Protein AF-A0A956AVX9-F1 (afdb_monomer)

N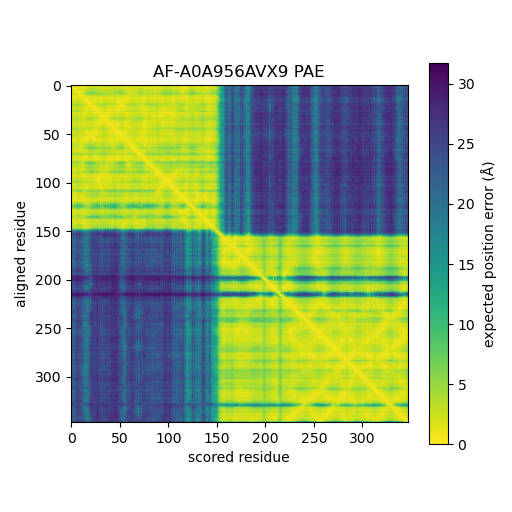earest PDB structures (foldseek):
  4z2a-assembly1_A  TM=8.099E-01  e=3.154E-05  Homo sapiens
  1p8j-assembly1_A  TM=7.774E-01  e=4.435E-05  Mus musculus
  1ot5-assembly2_B  TM=7.287E-01  e=4.435E-05  Saccharomyces cerevisiae
  6eqv-assembly1_A  TM=7.494E-01  e=1.462E-04  Homo sapiens
  8jmr-assembly1_A  TM=3.849E-01  e=1.729E-02  Asparagus officinalis

Structure (mmCIF, N/CA/C/O backbone):
data_AF-A0A956AVX9-F1
#
_entry.id   AF-A0A956AVX9-F1
#
loop_
_atom_site.group_PDB
_atom_site.id
_atom_site.type_symbol
_atom_site.label_atom_id
_atom_site.label_alt_id
_atom_site.label_comp_id
_atom_site.label_asym_id
_atom_site.label_entity_id
_atom_site.label_seq_id
_atom_site.pdbx_PDB_ins_code
_atom_site.Cartn_x
_atom_site.Cartn_y
_atom_site.Cartn_z
_atom_site.occupancy
_at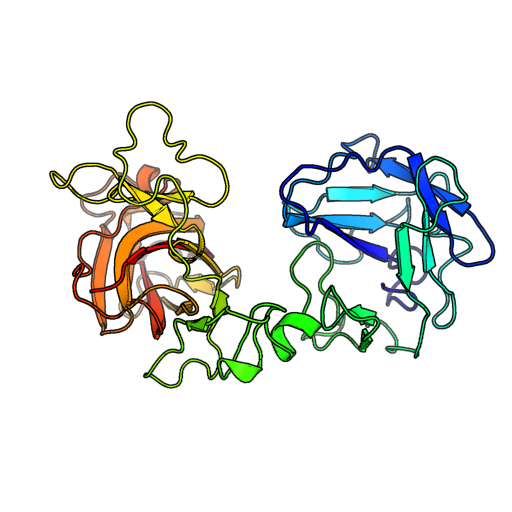om_site.B_iso_or_equiv
_atom_site.auth_seq_id
_atom_site.auth_comp_id
_atom_site.auth_asym_id
_atom_site.auth_atom_id
_atom_site.pdbx_PDB_model_num
ATOM 1 N N . VAL A 1 1 ? 1.888 -18.085 -9.077 1.00 96.50 1 VAL A N 1
ATOM 2 C CA . VAL A 1 1 ? 1.233 -19.177 -9.840 1.00 96.50 1 VAL A CA 1
ATOM 3 C C . VAL A 1 1 ? 0.807 -20.271 -8.878 1.00 96.50 1 VAL A C 1
ATOM 5 O O . VAL A 1 1 ? 1.618 -20.668 -8.049 1.00 96.50 1 VAL A O 1
ATOM 8 N N . MET A 1 2 ? -0.436 -20.736 -8.966 1.00 96.81 2 MET A N 1
ATOM 9 C CA . MET A 1 2 ? -0.968 -21.884 -8.227 1.00 96.81 2 MET A CA 1
ATOM 10 C C . MET A 1 2 ? -1.366 -22.972 -9.224 1.00 96.81 2 MET A C 1
ATOM 12 O O . MET A 1 2 ? -2.325 -22.781 -9.961 1.00 96.81 2 MET A O 1
ATOM 16 N N . ALA A 1 3 ? -0.625 -24.081 -9.223 1.00 95.88 3 ALA A N 1
ATOM 17 C CA . ALA A 1 3 ? -0.794 -25.222 -10.138 1.00 95.88 3 ALA A CA 1
ATOM 18 C C . ALA A 1 3 ? -1.050 -26.553 -9.395 1.00 95.88 3 ALA A C 1
ATOM 20 O O . ALA A 1 3 ? -0.866 -27.636 -9.933 1.00 95.88 3 ALA A O 1
ATOM 21 N N . ASN A 1 4 ? -1.326 -26.478 -8.089 1.00 94.88 4 ASN A N 1
ATOM 22 C CA . ASN A 1 4 ? -1.662 -27.625 -7.237 1.00 94.88 4 ASN A CA 1
ATOM 23 C C . ASN A 1 4 ? -2.551 -27.143 -6.077 1.00 94.88 4 ASN A C 1
ATOM 25 O O . ASN A 1 4 ? -2.109 -27.118 -4.922 1.00 94.88 4 ASN A O 1
ATOM 29 N N . PRO A 1 5 ? -3.738 -26.581 -6.366 1.00 94.06 5 PRO A N 1
ATOM 30 C CA . PRO A 1 5 ? -4.623 -26.040 -5.343 1.00 94.06 5 PRO A CA 1
ATOM 31 C C . PRO A 1 5 ? -5.352 -27.128 -4.543 1.00 94.06 5 PRO A C 1
ATOM 33 O O . PRO A 1 5 ? -5.499 -28.271 -4.955 1.00 94.06 5 PRO A O 1
ATOM 36 N N . LEU A 1 6 ? -5.937 -26.730 -3.408 1.00 91.88 6 LEU A N 1
ATOM 37 C CA . LEU A 1 6 ? -6.763 -27.631 -2.590 1.00 91.88 6 LEU A CA 1
ATOM 38 C C . LEU A 1 6 ? -8.054 -28.097 -3.305 1.00 91.88 6 LEU A C 1
ATOM 40 O O . LEU A 1 6 ? -8.546 -29.189 -3.015 1.00 91.88 6 LEU A O 1
ATOM 44 N N . ASP A 1 7 ? -8.609 -27.275 -4.208 1.00 90.75 7 ASP A N 1
ATOM 45 C CA . ASP A 1 7 ? -9.686 -27.638 -5.149 1.00 90.75 7 ASP A CA 1
ATOM 46 C C . ASP A 1 7 ? -9.134 -27.550 -6.581 1.00 90.75 7 ASP A C 1
ATOM 48 O O . ASP A 1 7 ? -9.177 -26.495 -7.207 1.00 90.75 7 ASP A O 1
ATOM 52 N N . GLU A 1 8 ? -8.630 -28.676 -7.088 1.00 87.62 8 GLU A N 1
ATOM 53 C CA . GLU A 1 8 ? -8.025 -28.864 -8.425 1.00 87.62 8 GLU A CA 1
ATOM 54 C C . GLU A 1 8 ? -8.927 -28.478 -9.603 1.00 87.62 8 GLU A C 1
ATOM 56 O O . GLU A 1 8 ? -8.491 -28.472 -10.745 1.00 87.62 8 GLU A O 1
ATOM 61 N N . ARG A 1 9 ? -10.218 -28.226 -9.368 1.00 86.06 9 ARG A N 1
ATOM 62 C CA . ARG A 1 9 ? -11.140 -27.846 -10.443 1.00 86.06 9 ARG A CA 1
ATOM 63 C C . ARG A 1 9 ? -11.234 -26.337 -10.642 1.00 86.06 9 ARG A C 1
ATOM 65 O O . ARG A 1 9 ? -11.716 -25.923 -11.680 1.00 86.06 9 ARG A O 1
ATOM 72 N N . ARG A 1 10 ? -10.948 -25.561 -9.594 1.00 90.06 10 ARG A N 1
ATOM 73 C CA . ARG A 1 10 ? -11.362 -24.148 -9.471 1.00 90.06 10 ARG A CA 1
ATOM 74 C C . ARG A 1 10 ? -10.333 -23.260 -8.789 1.00 90.06 10 ARG A C 1
ATOM 76 O O . ARG A 1 10 ? -10.610 -22.094 -8.499 1.00 90.06 10 ARG A O 1
ATOM 83 N N . GLY A 1 11 ? -9.242 -23.866 -8.345 1.00 93.00 11 GLY A N 1
ATOM 84 C CA . GLY A 1 11 ? -8.290 -23.257 -7.441 1.00 93.00 11 GLY A CA 1
ATOM 85 C C . GLY A 1 11 ? -7.020 -22.787 -8.138 1.00 93.00 11 GLY A C 1
ATOM 86 O O . GLY A 1 11 ? -6.150 -22.228 -7.468 1.00 93.00 11 GLY A O 1
ATOM 87 N N . GLU A 1 12 ? -6.885 -23.024 -9.439 1.00 96.19 12 GLU A N 1
ATOM 88 C CA . GLU A 1 12 ? -5.703 -22.615 -10.177 1.00 96.19 12 GLU A CA 1
ATOM 89 C C . GLU A 1 12 ? -5.747 -21.108 -10.402 1.00 96.19 12 GLU A C 1
ATOM 91 O O . GLU A 1 12 ? -6.813 -20.496 -10.531 1.00 96.19 12 GLU A O 1
ATOM 96 N N . PHE A 1 13 ? -4.572 -20.485 -10.383 1.00 97.56 13 PHE A N 1
ATOM 97 C CA . PHE A 1 13 ? -4.462 -19.088 -10.771 1.00 97.56 13 PHE A CA 1
ATOM 98 C C . PHE A 1 13 ? -3.066 -18.702 -11.227 1.00 97.56 13 PHE A C 1
ATOM 100 O O . PHE A 1 13 ? -2.037 -19.211 -10.759 1.00 97.56 13 PHE A O 1
ATOM 107 N N . VAL A 1 14 ? -3.045 -17.673 -12.063 1.00 97.88 14 VAL A N 1
ATOM 108 C CA . VAL A 1 14 ? -1.851 -16.895 -12.380 1.00 97.88 14 VAL A CA 1
ATOM 109 C C . VAL A 1 14 ? -2.093 -15.465 -11.926 1.00 97.88 14 VAL A C 1
ATOM 111 O O . VAL A 1 14 ? -3.092 -14.847 -12.280 1.00 97.88 14 VAL A O 1
ATOM 114 N N . GLU A 1 15 ? -1.184 -14.939 -11.114 1.00 96.94 15 GLU A N 1
ATOM 115 C CA . GLU A 1 15 ? -1.213 -13.542 -10.696 1.00 96.94 15 GLU A CA 1
ATOM 116 C C . GLU A 1 15 ? -0.273 -12.722 -11.574 1.00 96.94 15 GLU A C 1
ATOM 118 O O . GLU A 1 15 ? 0.841 -13.155 -11.877 1.00 96.94 15 GLU A O 1
ATOM 123 N N . LEU A 1 16 ? -0.733 -11.532 -11.949 1.00 96.75 16 LEU A N 1
ATOM 124 C CA . LEU A 1 16 ? 0.011 -10.533 -12.696 1.00 96.75 16 LEU A CA 1
ATOM 125 C C . LEU A 1 16 ? 0.137 -9.267 -11.851 1.00 96.75 16 LEU A C 1
ATOM 127 O O . LEU A 1 16 ? -0.836 -8.815 -11.246 1.00 96.75 16 LEU A O 1
ATOM 131 N N . TRP A 1 17 ? 1.315 -8.651 -11.878 1.00 94.25 17 TRP A N 1
ATOM 132 C CA . TRP A 1 17 ? 1.568 -7.364 -11.240 1.00 94.25 17 TRP A CA 1
ATOM 133 C C . TRP A 1 17 ? 2.042 -6.347 -12.277 1.00 94.25 17 TRP A C 1
ATOM 135 O O . TRP A 1 17 ? 2.972 -6.608 -13.042 1.00 94.25 17 TRP A O 1
ATOM 145 N N . ASN A 1 18 ? 1.403 -5.178 -12.308 1.00 93.88 18 ASN A N 1
ATOM 146 C CA . ASN A 1 18 ? 1.841 -4.072 -13.147 1.00 93.88 18 ASN A CA 1
ATOM 147 C C . ASN A 1 18 ? 2.882 -3.220 -12.415 1.00 93.88 18 ASN A C 1
ATOM 149 O O . ASN A 1 18 ? 2.539 -2.345 -11.627 1.00 93.88 18 ASN A O 1
ATOM 153 N N . LEU A 1 19 ? 4.154 -3.442 -12.737 1.00 87.06 19 LEU A N 1
ATOM 154 C CA . LEU A 1 19 ? 5.292 -2.662 -12.232 1.00 87.06 19 LEU A CA 1
ATOM 155 C C . LEU A 1 19 ? 5.381 -1.236 -12.800 1.00 87.06 19 LEU A C 1
ATOM 157 O O . LEU A 1 19 ? 6.224 -0.455 -12.367 1.00 87.06 19 LEU A O 1
ATOM 161 N N . GLY A 1 20 ? 4.586 -0.915 -13.821 1.00 78.56 20 GLY A N 1
ATOM 162 C CA . GLY A 1 20 ? 4.632 0.370 -14.505 1.00 78.56 20 GLY A CA 1
ATOM 163 C C . GLY A 1 20 ? 3.792 1.454 -13.831 1.00 78.56 20 GLY A C 1
ATOM 164 O O . GLY A 1 20 ? 2.898 1.190 -13.031 1.00 78.56 20 GLY A O 1
ATOM 165 N N . GLU A 1 21 ? 4.042 2.695 -14.243 1.00 85.69 21 GLU A N 1
ATOM 166 C CA . GLU A 1 21 ? 3.351 3.903 -13.761 1.00 85.69 21 GLU A CA 1
ATOM 167 C C . GLU A 1 21 ? 2.045 4.205 -14.519 1.00 85.69 21 GLU A C 1
ATOM 169 O O . GLU A 1 21 ? 1.322 5.143 -14.192 1.00 85.69 21 GLU A O 1
ATOM 174 N N . ALA A 1 22 ? 1.716 3.406 -15.537 1.00 87.06 22 ALA A N 1
ATOM 175 C CA . ALA A 1 22 ? 0.521 3.570 -16.355 1.00 87.06 22 ALA A CA 1
ATOM 176 C C . ALA A 1 22 ? -0.353 2.308 -16.320 1.00 87.06 22 ALA A C 1
ATOM 178 O O . ALA A 1 22 ? 0.175 1.198 -16.209 1.00 87.06 22 ALA A O 1
ATOM 179 N N . PRO A 1 23 ? -1.685 2.449 -16.443 1.00 89.31 23 PRO A N 1
ATOM 180 C CA . PRO A 1 23 ? -2.562 1.296 -16.557 1.00 89.31 23 PRO A CA 1
ATOM 181 C C . PRO A 1 23 ? -2.294 0.518 -17.853 1.00 89.31 23 PRO A C 1
ATOM 183 O O . PRO A 1 23 ? -2.057 1.114 -18.907 1.00 89.31 23 PRO A O 1
ATOM 186 N N . VAL A 1 24 ? -2.385 -0.810 -17.781 1.00 96.81 24 VAL A N 1
ATOM 187 C CA . VAL A 1 24 ? -2.235 -1.725 -18.921 1.00 96.81 24 VAL A CA 1
ATOM 188 C C . VAL A 1 24 ? -3.571 -2.402 -19.197 1.00 96.81 24 VAL A C 1
ATOM 190 O O . VAL A 1 24 ? -4.168 -2.997 -18.304 1.00 96.81 24 VAL A O 1
ATOM 193 N N . ASP A 1 25 ? -4.055 -2.313 -20.434 1.00 97.94 25 ASP A N 1
ATOM 194 C CA . ASP A 1 25 ? -5.212 -3.093 -20.872 1.00 97.94 25 ASP A CA 1
ATOM 195 C C . ASP A 1 25 ? -4.752 -4.492 -21.292 1.00 97.94 25 ASP A C 1
ATOM 197 O O . ASP A 1 25 ? -4.027 -4.644 -22.276 1.00 97.94 25 ASP A O 1
ATOM 201 N N . LEU A 1 26 ? -5.159 -5.499 -20.521 1.00 98.06 26 LEU A N 1
ATOM 202 C CA . LEU A 1 26 ? -4.792 -6.900 -20.729 1.00 98.06 26 LEU A CA 1
ATOM 203 C C . LEU A 1 26 ? -5.731 -7.624 -21.706 1.00 98.06 26 LEU A C 1
ATOM 205 O O . LEU A 1 26 ? -5.584 -8.827 -21.914 1.00 98.06 26 LEU A O 1
ATOM 209 N N . ALA A 1 27 ? -6.696 -6.923 -22.314 1.00 96.50 27 ALA A N 1
ATOM 210 C CA . ALA A 1 27 ? -7.615 -7.521 -23.275 1.00 96.50 27 ALA A CA 1
ATOM 211 C C . ALA A 1 27 ? -6.862 -8.206 -24.424 1.00 96.50 27 ALA A C 1
ATOM 213 O O . ALA A 1 27 ? -6.114 -7.573 -25.175 1.00 96.50 27 ALA A O 1
ATOM 214 N N . GLY A 1 28 ? -7.102 -9.509 -24.586 1.00 92.69 28 GLY A N 1
ATOM 215 C CA . GLY A 1 28 ? -6.528 -10.296 -25.672 1.00 92.69 28 GLY A CA 1
ATOM 216 C C . GLY A 1 28 ? -5.047 -10.634 -25.515 1.00 92.69 28 GLY A C 1
ATOM 217 O O . GLY A 1 28 ? -4.495 -11.232 -26.433 1.00 92.69 28 GLY A O 1
ATOM 218 N N . PHE A 1 29 ? -4.407 -10.299 -24.387 1.00 98.50 29 PHE A N 1
ATOM 219 C CA . PHE A 1 29 ? -3.158 -10.964 -23.991 1.00 98.50 29 PHE A CA 1
ATOM 220 C C . PHE A 1 29 ? -3.425 -12.466 -23.881 1.00 98.50 29 PHE A C 1
ATOM 222 O O . PHE A 1 29 ? -4.571 -12.867 -23.698 1.00 98.50 29 PHE A O 1
ATOM 229 N N . VAL A 1 30 ? -2.399 -13.300 -24.011 1.00 98.31 30 VAL A N 1
ATOM 230 C CA . VAL A 1 30 ? -2.583 -14.757 -24.051 1.00 98.31 30 VAL A CA 1
ATOM 231 C C . VAL A 1 30 ? -1.789 -15.408 -22.932 1.00 98.31 30 VAL A C 1
ATOM 233 O O . VAL A 1 30 ? -0.604 -15.123 -22.778 1.00 98.31 30 VAL A O 1
ATOM 236 N N . LEU A 1 31 ? -2.435 -16.277 -22.164 1.00 97.94 31 LEU A N 1
ATOM 237 C CA . LEU A 1 31 ? -1.766 -17.191 -21.250 1.00 97.94 31 LEU A CA 1
ATOM 238 C C . LEU A 1 31 ? -1.445 -18.483 -22.007 1.00 97.94 31 LEU A C 1
ATOM 240 O O . LEU A 1 31 ? -2.299 -19.002 -22.714 1.00 97.94 31 LEU A O 1
ATOM 244 N N . TYR A 1 32 ? -0.220 -18.986 -21.902 1.00 97.06 32 TYR A N 1
ATOM 245 C CA . TYR A 1 32 ? 0.196 -20.225 -22.558 1.00 97.06 32 TYR A CA 1
ATOM 246 C C . TYR A 1 32 ? 0.941 -21.114 -21.565 1.00 97.06 32 TYR A C 1
ATOM 248 O O . TYR A 1 32 ? 1.932 -20.676 -20.992 1.00 97.06 32 TYR A O 1
ATOM 256 N N . ASP A 1 33 ? 0.485 -22.347 -21.354 1.00 94.94 33 ASP A N 1
ATOM 257 C CA . ASP A 1 33 ? 1.074 -23.304 -20.394 1.00 94.94 33 ASP A CA 1
ATOM 258 C C . ASP A 1 33 ? 2.119 -24.253 -21.023 1.00 94.94 33 ASP A C 1
ATOM 260 O O . ASP A 1 33 ? 2.719 -25.089 -20.346 1.00 94.94 33 ASP A O 1
ATOM 264 N N . GLY A 1 34 ? 2.357 -24.122 -22.332 1.00 93.06 34 GLY A N 1
ATOM 265 C CA . GLY A 1 34 ? 3.182 -25.043 -23.116 1.00 93.06 34 GLY A CA 1
ATOM 266 C C . GLY A 1 34 ? 2.374 -25.978 -24.019 1.00 93.06 34 GLY A C 1
ATOM 267 O O . GLY A 1 34 ? 2.922 -26.479 -25.006 1.00 93.06 34 GLY A O 1
ATOM 268 N N . ASP A 1 35 ? 1.074 -26.128 -23.777 1.00 92.75 35 ASP A N 1
ATOM 269 C CA . ASP A 1 35 ? 0.193 -27.043 -24.505 1.00 92.75 35 ASP A CA 1
ATOM 270 C C . ASP A 1 35 ? -1.045 -26.342 -25.098 1.00 92.75 35 ASP A C 1
ATOM 272 O O . ASP A 1 35 ? -1.423 -26.640 -26.239 1.00 92.75 35 ASP A O 1
ATOM 276 N N . ALA A 1 36 ? -1.632 -25.372 -24.393 1.00 94.94 36 ALA A N 1
ATOM 277 C CA . ALA A 1 36 ? -2.789 -24.584 -24.817 1.00 94.94 36 ALA A CA 1
ATOM 278 C C . ALA A 1 36 ? -2.590 -23.084 -24.572 1.00 94.94 36 ALA A C 1
ATOM 280 O O . ALA A 1 36 ? -1.879 -22.668 -23.662 1.00 94.94 36 ALA A O 1
ATOM 281 N N . ALA A 1 37 ? -3.184 -22.283 -25.458 1.00 95.44 37 ALA A N 1
ATOM 282 C CA . ALA A 1 37 ? -3.063 -20.834 -25.481 1.00 95.44 37 ALA A CA 1
ATOM 283 C C . ALA A 1 37 ? -4.443 -20.205 -25.295 1.00 95.44 37 ALA A C 1
ATOM 285 O O . ALA A 1 37 ? -5.298 -20.359 -26.172 1.00 95.44 37 ALA A O 1
ATOM 286 N N . ASP A 1 38 ? -4.599 -19.433 -24.226 1.00 96.44 38 ASP A N 1
ATOM 287 C CA . ASP A 1 38 ? -5.884 -18.894 -23.807 1.00 96.44 38 ASP A CA 1
ATOM 288 C C . ASP A 1 38 ? -5.868 -17.366 -23.791 1.00 96.44 38 ASP A C 1
ATOM 290 O O . ASP A 1 38 ? -5.101 -16.743 -23.045 1.00 96.44 38 ASP A O 1
ATOM 294 N N . PRO A 1 39 ? -6.707 -16.714 -24.604 1.00 96.88 39 PRO A N 1
ATOM 295 C CA . PRO A 1 39 ? -6.890 -15.276 -24.534 1.00 96.88 39 PRO A CA 1
ATOM 296 C C . PRO A 1 39 ? -7.483 -14.848 -23.185 1.00 96.88 39 PRO A C 1
ATOM 298 O O . PRO A 1 39 ? -8.473 -15.407 -22.715 1.00 96.88 39 PRO A O 1
ATOM 301 N N . LEU A 1 40 ? -6.917 -13.796 -22.598 1.00 98.06 40 LEU A N 1
ATOM 302 C CA . LEU A 1 40 ? -7.409 -13.188 -21.371 1.00 98.06 40 LEU A CA 1
ATOM 303 C C . LEU A 1 40 ? -8.668 -12.357 -21.634 1.00 98.06 40 LEU A C 1
ATOM 305 O O . LEU A 1 40 ? -8.715 -11.488 -22.515 1.00 98.06 40 LEU A O 1
ATOM 309 N N . GLU A 1 41 ? -9.664 -12.584 -20.786 1.00 97.25 41 GLU A N 1
ATOM 310 C CA . GLU A 1 41 ? -10.950 -11.901 -20.761 1.00 97.25 41 GLU A CA 1
ATOM 311 C C . GLU A 1 41 ? -11.215 -11.303 -19.371 1.00 97.25 41 GLU A C 1
ATOM 313 O O . GLU A 1 41 ? -10.739 -11.792 -18.345 1.00 97.25 41 GLU A O 1
ATOM 318 N N . GLY A 1 42 ? -12.020 -10.241 -19.312 1.00 97.56 42 GLY A N 1
ATOM 319 C CA . GLY A 1 42 ? -12.481 -9.695 -18.038 1.00 97.56 42 GLY A CA 1
ATOM 320 C C . GLY A 1 42 ? -13.424 -10.670 -17.331 1.00 97.56 42 GLY A C 1
ATOM 321 O O . GLY A 1 42 ? -14.350 -11.207 -17.948 1.00 97.56 42 GLY A O 1
ATOM 322 N N . TRP A 1 43 ? -13.242 -10.867 -16.022 1.00 96.06 43 TRP A N 1
ATOM 323 C CA . TRP A 1 43 ? -14.092 -11.765 -15.235 1.00 96.06 43 TRP A CA 1
ATOM 324 C C . TRP A 1 43 ? -15.572 -11.392 -15.367 1.00 96.06 43 TRP A C 1
ATOM 326 O O . TRP A 1 43 ? -15.962 -10.263 -15.064 1.00 96.06 43 TRP A O 1
ATOM 336 N N . GLN A 1 44 ? -16.403 -12.332 -15.832 1.00 94.06 44 GLN A N 1
ATOM 337 C CA . GLN A 1 44 ? -17.840 -12.123 -16.079 1.00 94.06 44 GLN A CA 1
ATOM 338 C C . GLN A 1 44 ? -18.149 -10.902 -16.973 1.00 94.06 44 GLN A C 1
ATOM 340 O O . GLN A 1 44 ? -19.168 -10.231 -16.800 1.00 94.06 44 GLN A O 1
ATOM 345 N N . GLY A 1 45 ? -17.272 -10.610 -17.941 1.00 93.62 45 GLY A N 1
ATOM 346 C CA . GLY A 1 45 ? -17.393 -9.439 -18.815 1.00 93.62 45 GLY A CA 1
ATOM 347 C C . GLY A 1 45 ? -16.994 -8.121 -18.143 1.00 93.62 45 GLY A C 1
ATOM 348 O O . GLY A 1 45 ? -17.414 -7.054 -18.594 1.00 93.62 45 GLY A O 1
ATOM 349 N N . GLY A 1 46 ? -16.234 -8.194 -17.048 1.00 95.44 46 GLY A N 1
ATOM 350 C CA . GLY A 1 46 ? -15.664 -7.053 -16.343 1.00 95.44 46 GLY A CA 1
ATOM 351 C C . GLY A 1 46 ? -14.527 -6.360 -17.100 1.00 95.44 46 GLY A C 1
ATOM 352 O O . GLY A 1 46 ? -14.278 -6.607 -18.278 1.00 95.44 46 GLY A O 1
ATOM 353 N N . SER A 1 47 ? -13.838 -5.458 -16.399 1.00 96.62 47 SER A N 1
ATOM 354 C CA . SER A 1 47 ? -12.679 -4.737 -16.938 1.00 96.62 47 SER A CA 1
ATOM 355 C C . SER A 1 47 ? -11.493 -5.675 -17.187 1.00 96.62 47 SER A C 1
ATOM 357 O O . SER A 1 47 ? -11.320 -6.663 -16.479 1.00 96.62 47 SER A O 1
ATOM 359 N N . THR A 1 48 ? -10.647 -5.309 -18.145 1.00 98.00 48 THR A N 1
ATOM 360 C CA . THR A 1 48 ? -9.302 -5.867 -18.379 1.00 98.00 48 THR A CA 1
ATOM 361 C C . THR A 1 48 ? -8.195 -4.852 -18.082 1.00 98.00 48 THR A C 1
ATOM 363 O O . THR A 1 48 ? -7.013 -5.142 -18.250 1.00 98.00 48 THR A O 1
ATOM 366 N N . LEU A 1 49 ? -8.569 -3.646 -17.644 1.00 97.31 49 LEU A N 1
ATOM 367 C CA . LEU A 1 49 ? -7.645 -2.555 -17.368 1.00 97.31 49 LEU A CA 1
ATOM 368 C C . LEU A 1 49 ? -7.010 -2.731 -15.986 1.00 97.31 49 LEU A C 1
ATOM 370 O O . LEU A 1 49 ? -7.668 -2.499 -14.971 1.00 97.31 49 LEU A O 1
ATOM 374 N N . LEU A 1 50 ? -5.736 -3.116 -15.964 1.00 96.69 50 LEU A N 1
ATOM 375 C CA . LEU A 1 50 ? -4.914 -3.258 -14.768 1.00 96.69 50 LEU A CA 1
ATOM 376 C C . LEU A 1 50 ? -4.264 -1.912 -14.413 1.00 96.69 50 LEU A C 1
ATOM 378 O O . LEU A 1 50 ? -3.459 -1.415 -15.204 1.00 96.69 50 LEU A O 1
ATOM 382 N N . PRO A 1 51 ? -4.583 -1.296 -13.258 1.00 89.88 51 PRO A N 1
ATOM 383 C CA . PRO A 1 51 ? -3.966 -0.037 -12.842 1.00 89.88 51 PRO A CA 1
ATOM 384 C C . PRO A 1 51 ? -2.441 -0.117 -12.699 1.00 89.88 51 PRO A C 1
ATOM 386 O O . PRO A 1 51 ? -1.878 -1.198 -12.529 1.00 89.88 51 PRO A O 1
ATOM 389 N N . ALA A 1 52 ? -1.777 1.040 -12.736 1.00 87.06 52 ALA A N 1
ATOM 390 C CA . ALA A 1 52 ? -0.374 1.178 -12.342 1.00 87.06 52 ALA A CA 1
ATOM 391 C C . ALA A 1 52 ? -0.162 0.664 -10.909 1.00 87.06 52 ALA A C 1
ATOM 393 O O . ALA A 1 52 ? -0.980 0.957 -10.035 1.00 87.06 52 ALA A O 1
ATOM 394 N N . GLY A 1 53 ? 0.880 -0.135 -10.677 1.00 84.19 53 GLY A N 1
ATOM 395 C CA . GLY A 1 53 ? 1.137 -0.782 -9.384 1.00 84.19 53 GLY A CA 1
ATOM 396 C C . GLY A 1 53 ? 0.109 -1.845 -8.966 1.00 84.19 53 GLY A C 1
ATOM 397 O O . GLY A 1 53 ? 0.266 -2.442 -7.904 1.00 84.19 53 GLY A O 1
ATOM 398 N N . GLY A 1 54 ? -0.944 -2.078 -9.758 1.00 85.69 54 GLY A N 1
ATOM 399 C CA . GLY A 1 54 ? -2.062 -2.950 -9.405 1.00 85.69 54 GLY A CA 1
ATOM 400 C C . GLY A 1 54 ? -1.808 -4.432 -9.680 1.00 85.69 54 GLY A C 1
ATOM 401 O O . GLY A 1 54 ? -0.939 -4.798 -10.475 1.00 85.69 54 GLY A O 1
ATOM 402 N N . PHE A 1 55 ? -2.637 -5.278 -9.064 1.00 95.62 55 PHE A N 1
ATOM 403 C CA . PHE A 1 55 ? -2.609 -6.736 -9.208 1.00 95.62 55 PHE A CA 1
ATOM 404 C C . PHE A 1 55 ? -3.824 -7.243 -9.988 1.00 95.62 55 PHE A C 1
ATOM 406 O O . PHE A 1 55 ? -4.949 -6.769 -9.791 1.00 95.62 55 PHE A O 1
ATOM 413 N N . ALA A 1 56 ? -3.598 -8.227 -10.855 1.00 97.62 56 ALA A N 1
ATOM 414 C CA . ALA A 1 56 ? -4.643 -8.995 -11.511 1.00 97.62 56 ALA A CA 1
ATOM 415 C C . ALA A 1 56 ? -4.490 -10.482 -11.199 1.00 97.62 56 ALA A C 1
ATOM 417 O O . ALA A 1 56 ? -3.378 -10.995 -11.140 1.00 97.62 56 ALA A O 1
ATOM 418 N N . VAL A 1 57 ? -5.611 -11.182 -11.059 1.00 98.25 57 VAL A N 1
ATOM 419 C CA . VAL A 1 57 ? -5.640 -12.636 -10.889 1.00 98.25 57 VAL A CA 1
ATOM 420 C C . VAL A 1 57 ? -6.411 -13.237 -12.053 1.00 98.25 57 VAL A C 1
ATOM 422 O O . VAL A 1 57 ? -7.589 -12.927 -12.247 1.00 98.25 57 VAL A O 1
ATOM 425 N N . VAL A 1 58 ? -5.728 -14.064 -12.841 1.00 98.31 58 VAL A N 1
ATOM 426 C CA . VAL A 1 58 ? -6.310 -14.885 -13.902 1.00 98.31 58 VAL A CA 1
ATOM 427 C C . VAL A 1 58 ? -6.801 -16.176 -13.265 1.00 98.31 58 VAL A C 1
ATOM 429 O O . VAL A 1 58 ? -6.019 -16.896 -12.647 1.00 98.31 58 VAL A O 1
ATOM 432 N N . LEU A 1 59 ? -8.102 -16.416 -13.382 1.00 97.00 59 LEU A N 1
ATOM 433 C CA . LEU A 1 59 ? -8.827 -17.465 -12.676 1.00 97.00 59 LEU A CA 1
ATOM 434 C C . LEU A 1 59 ? -9.432 -18.459 -13.664 1.00 97.00 59 LEU A C 1
ATOM 436 O O . LEU A 1 59 ? -9.922 -18.053 -14.729 1.00 97.00 59 LEU A O 1
ATOM 440 N N . ASP A 1 60 ? -9.514 -19.722 -13.244 1.00 93.69 60 ASP A N 1
ATOM 441 C CA . ASP A 1 60 ? -10.430 -20.689 -13.849 1.00 93.69 60 ASP A CA 1
ATOM 442 C C . ASP A 1 60 ? -11.828 -20.077 -13.955 1.00 93.69 60 ASP A C 1
ATOM 444 O O . ASP A 1 60 ? -12.327 -19.432 -13.025 1.00 93.69 60 ASP A O 1
ATOM 448 N N . ARG A 1 61 ? -12.504 -20.279 -15.085 1.00 92.19 61 ARG A N 1
ATOM 449 C CA . ARG A 1 61 ? -13.812 -19.653 -15.331 1.00 92.19 61 ARG A CA 1
ATOM 450 C C . ARG A 1 61 ? -14.891 -20.109 -14.353 1.00 92.19 61 ARG A C 1
ATOM 452 O O . ARG A 1 61 ? -15.891 -19.413 -14.163 1.00 92.19 61 ARG A O 1
ATOM 459 N N . ASP A 1 62 ? -14.725 -21.278 -13.749 1.00 90.31 62 ASP A N 1
ATOM 460 C CA . ASP A 1 62 ? -15.626 -21.806 -12.735 1.00 90.31 62 ASP A CA 1
ATOM 461 C C . ASP A 1 62 ? -15.151 -21.552 -11.297 1.00 90.31 62 ASP A C 1
ATOM 463 O O . ASP A 1 62 ? -15.757 -22.099 -10.369 1.00 90.31 62 ASP A O 1
ATOM 467 N N . TYR A 1 63 ? -14.144 -20.689 -11.101 1.00 93.50 63 TYR A N 1
ATOM 468 C CA . TYR A 1 63 ? -13.772 -20.161 -9.794 1.00 93.50 63 TYR A CA 1
ATOM 469 C C . TYR A 1 63 ? -15.018 -19.699 -9.019 1.00 93.50 63 TYR A C 1
ATOM 471 O O . TYR A 1 63 ? -15.815 -18.873 -9.470 1.00 93.50 63 TYR A O 1
ATOM 479 N N . ASP A 1 64 ? -15.178 -20.273 -7.830 1.00 90.81 64 ASP A N 1
ATOM 480 C CA . ASP A 1 64 ? -16.363 -20.162 -6.971 1.00 90.81 64 ASP A CA 1
ATOM 481 C C . ASP A 1 64 ? -15.921 -19.782 -5.555 1.00 90.81 64 ASP A C 1
ATOM 483 O O . ASP A 1 64 ? -16.258 -20.445 -4.578 1.00 90.81 64 ASP A O 1
ATOM 487 N N . GLU A 1 65 ? -15.059 -18.763 -5.471 1.00 87.62 65 GLU A N 1
ATOM 488 C CA . GLU A 1 65 ? -14.509 -18.258 -4.205 1.00 87.62 65 GLU A CA 1
ATOM 489 C C . GLU A 1 65 ? -13.734 -19.326 -3.412 1.00 87.62 65 GLU A C 1
ATOM 491 O O . GLU A 1 65 ? -13.789 -19.384 -2.184 1.00 87.62 65 GLU A O 1
ATOM 496 N N . ALA A 1 66 ? -12.974 -20.171 -4.121 1.00 86.31 66 ALA A N 1
ATOM 497 C CA . ALA A 1 66 ? -12.122 -21.199 -3.512 1.00 86.31 66 ALA A CA 1
ATOM 498 C C . ALA A 1 66 ? -11.070 -20.613 -2.543 1.00 86.31 66 ALA A C 1
ATOM 500 O O . ALA A 1 66 ? -10.569 -21.317 -1.665 1.00 86.31 66 ALA A O 1
ATOM 501 N N . TYR A 1 67 ? -10.765 -19.322 -2.682 1.00 88.81 67 TYR A N 1
ATOM 502 C CA . TYR A 1 67 ? -9.927 -18.522 -1.795 1.00 88.81 67 TYR A CA 1
ATOM 503 C C . TYR A 1 67 ? -10.389 -17.059 -1.807 1.00 88.81 67 TYR A C 1
ATOM 505 O O . TYR A 1 67 ? -11.098 -16.648 -2.719 1.00 88.81 67 TYR A O 1
ATOM 513 N N . PRO A 1 68 ? -10.054 -16.247 -0.793 1.00 87.94 68 PRO A N 1
ATOM 514 C CA . PRO A 1 68 ? -10.412 -14.835 -0.802 1.00 87.94 68 PRO A CA 1
ATOM 515 C C . PRO A 1 68 ? -9.555 -14.053 -1.806 1.00 87.94 68 PRO A C 1
ATOM 517 O O . PRO A 1 68 ? -8.371 -14.331 -1.971 1.00 87.94 68 PRO A O 1
ATOM 520 N N . LEU A 1 69 ? -10.152 -13.032 -2.424 1.00 87.81 69 LEU A N 1
ATOM 521 C CA . LEU A 1 69 ? -9.453 -12.039 -3.241 1.00 87.81 69 LEU A CA 1
ATOM 522 C C . LEU A 1 69 ? -9.750 -10.636 -2.699 1.00 87.81 69 LEU A C 1
ATOM 524 O O . LEU A 1 69 ? -10.929 -10.342 -2.451 1.00 87.81 69 LEU A O 1
ATOM 528 N N . PRO A 1 70 ? -8.743 -9.757 -2.552 1.00 85.56 70 PRO A N 1
ATOM 529 C CA . PRO A 1 70 ? -8.956 -8.363 -2.176 1.00 85.56 70 PRO A CA 1
ATOM 530 C C . PRO A 1 70 ? -9.930 -7.656 -3.126 1.00 85.56 70 PRO A C 1
ATOM 532 O O . PRO A 1 70 ? -9.952 -7.920 -4.329 1.00 85.56 70 PRO A O 1
ATOM 535 N N . ALA A 1 71 ? -10.722 -6.713 -2.607 1.00 77.81 71 ALA A N 1
ATOM 536 C CA . ALA A 1 71 ? -11.696 -5.974 -3.417 1.00 77.81 71 ALA A CA 1
ATOM 537 C C . ALA A 1 71 ? -11.045 -5.142 -4.542 1.00 77.81 71 ALA A C 1
ATOM 539 O O . ALA A 1 71 ? -11.688 -4.883 -5.557 1.00 77.81 71 ALA A O 1
ATOM 540 N N . GLY A 1 72 ? -9.780 -4.740 -4.362 1.00 78.50 72 GLY A N 1
ATOM 541 C CA . GLY A 1 72 ? -8.998 -3.988 -5.347 1.00 78.50 72 GLY A CA 1
ATOM 542 C C . GLY A 1 72 ? -8.310 -4.841 -6.419 1.00 78.50 72 GLY A C 1
ATOM 543 O O . GLY A 1 72 ? -7.779 -4.276 -7.371 1.00 78.50 72 GLY A O 1
ATOM 544 N N . ALA A 1 73 ? -8.318 -6.172 -6.294 1.00 84.88 73 ALA A N 1
ATOM 545 C CA . ALA A 1 73 ? -7.688 -7.054 -7.270 1.00 84.88 73 ALA A CA 1
ATOM 546 C C . ALA A 1 73 ? -8.520 -7.125 -8.558 1.00 84.88 73 ALA A C 1
ATOM 548 O O . ALA A 1 73 ? -9.716 -7.442 -8.526 1.00 84.88 73 ALA A O 1
ATOM 549 N N . LEU A 1 74 ? -7.887 -6.876 -9.708 1.00 95.62 74 LEU A N 1
ATOM 550 C CA . LEU A 1 74 ? -8.527 -7.088 -11.001 1.00 95.62 74 LEU A CA 1
ATOM 551 C C . LEU A 1 74 ? -8.737 -8.589 -11.219 1.00 95.62 74 LEU A C 1
ATOM 553 O O . LEU A 1 74 ? -7.808 -9.380 -11.089 1.00 95.62 74 LEU A O 1
ATOM 557 N N . ARG A 1 75 ? -9.953 -8.994 -11.585 1.00 97.81 75 ARG A N 1
ATOM 558 C CA . ARG A 1 75 ? -10.256 -10.394 -11.898 1.00 97.81 75 ARG A CA 1
ATOM 559 C C . ARG A 1 75 ? -10.299 -10.589 -13.405 1.00 97.81 75 ARG A C 1
ATOM 561 O O . ARG A 1 75 ? -11.061 -9.912 -14.099 1.00 97.81 75 ARG A O 1
ATOM 568 N N . LEU A 1 76 ? -9.515 -11.543 -13.880 1.00 98.38 76 LEU A N 1
ATOM 569 C CA . LEU A 1 76 ? -9.465 -11.986 -15.266 1.00 98.38 76 LEU A CA 1
ATOM 570 C C . LEU A 1 76 ? -9.830 -13.468 -15.342 1.00 98.38 76 LEU A C 1
ATOM 572 O O . LEU A 1 76 ? -9.814 -14.185 -14.343 1.00 98.38 76 LEU A O 1
ATOM 576 N N . THR A 1 77 ? -10.169 -13.923 -16.536 1.00 97.56 77 THR A N 1
ATOM 577 C CA . THR A 1 77 ? -10.399 -15.334 -16.843 1.00 97.56 77 THR A CA 1
ATOM 578 C C . THR A 1 77 ? -9.960 -15.634 -18.270 1.00 97.56 77 THR A C 1
ATOM 580 O O . THR A 1 77 ? -9.454 -14.752 -18.964 1.00 97.56 77 THR A O 1
ATOM 583 N N . VAL A 1 78 ? -10.156 -16.875 -18.686 1.00 95.50 78 VAL A N 1
ATOM 584 C CA . VAL A 1 78 ? -9.836 -17.402 -20.010 1.00 95.50 78 VAL A CA 1
ATOM 585 C C . VAL A 1 78 ? -11.105 -17.777 -20.774 1.00 95.50 78 VAL A C 1
ATOM 587 O O . VAL A 1 78 ? -12.221 -17.720 -20.236 1.00 95.50 78 VAL A O 1
ATOM 590 N N . ASP A 1 79 ? -10.953 -18.127 -22.050 1.00 89.88 79 ASP A N 1
ATOM 591 C CA . ASP A 1 79 ? -12.056 -18.421 -22.961 1.00 89.88 79 ASP A CA 1
ATOM 592 C C . ASP A 1 79 ? -12.685 -19.814 -22.761 1.00 89.88 79 ASP A C 1
ATOM 594 O O . ASP A 1 79 ? -13.784 -20.065 -23.280 1.00 89.88 79 ASP A O 1
ATOM 598 N N . ASP A 1 80 ? -12.082 -20.677 -21.938 1.00 88.69 80 ASP A N 1
ATOM 599 C CA . ASP A 1 80 ? -12.627 -21.973 -21.533 1.00 88.69 80 ASP A CA 1
ATOM 600 C C . ASP A 1 80 ? -12.711 -22.170 -20.000 1.00 88.69 80 ASP A C 1
ATOM 602 O O . ASP A 1 80 ? -13.040 -21.222 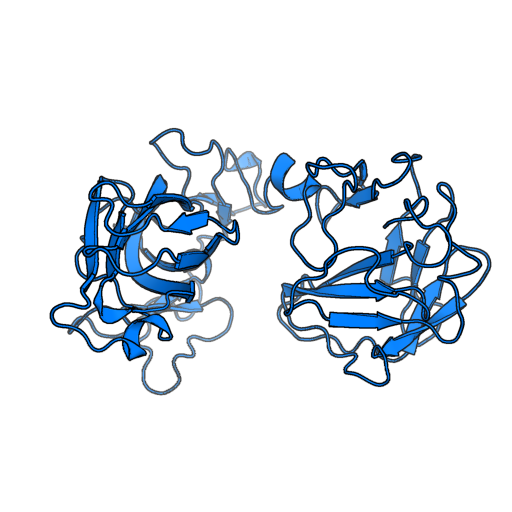-19.289 1.00 88.69 80 ASP A O 1
ATOM 606 N N . ALA A 1 81 ? -12.651 -23.410 -19.504 1.00 86.44 81 ALA A N 1
ATOM 607 C CA . ALA A 1 81 ? -12.872 -23.740 -18.095 1.00 86.44 81 ALA A CA 1
ATOM 608 C C . ALA A 1 81 ? -11.584 -23.844 -17.268 1.00 86.44 81 ALA A C 1
ATOM 610 O O . ALA A 1 81 ? -11.698 -23.819 -16.047 1.00 86.44 81 ALA A O 1
ATOM 611 N N . SER A 1 82 ? -10.418 -23.967 -17.899 1.00 90.81 82 SER A N 1
ATOM 612 C CA . SER A 1 82 ? -9.156 -24.260 -17.221 1.00 90.81 82 SER A CA 1
ATOM 613 C C . SER A 1 82 ? -8.073 -23.317 -17.710 1.00 90.81 82 SER A C 1
ATOM 615 O O . SER A 1 82 ? -8.063 -22.929 -18.869 1.00 90.81 82 SER A O 1
ATOM 617 N N . LEU A 1 83 ? -7.144 -22.947 -16.836 1.00 91.88 83 LEU A N 1
ATOM 618 C CA . LEU A 1 83 ? -5.948 -22.238 -17.281 1.00 91.88 83 LEU A CA 1
ATOM 619 C C . LEU A 1 83 ? -5.049 -23.200 -18.068 1.00 91.88 83 LEU A C 1
ATOM 621 O O . LEU A 1 83 ? -4.542 -24.181 -17.527 1.00 91.88 83 LEU A O 1
ATOM 625 N N . GLY A 1 84 ? -4.867 -22.930 -19.354 1.00 89.00 84 GLY A N 1
ATOM 626 C CA . GLY A 1 84 ? -4.215 -23.805 -20.311 1.00 89.00 84 GLY A CA 1
ATOM 627 C C . GLY A 1 84 ? -4.992 -25.104 -20.481 1.00 89.00 84 GLY A C 1
ATOM 628 O O . GLY A 1 84 ? -6.170 -25.149 -20.826 1.00 89.00 84 GLY A O 1
ATOM 629 N N . THR A 1 85 ? -4.317 -26.210 -20.211 1.00 88.81 85 THR A N 1
ATOM 630 C CA . THR A 1 85 ? -4.919 -27.544 -20.158 1.00 88.81 85 THR A CA 1
ATOM 631 C C . THR A 1 85 ? -5.272 -27.992 -18.733 1.00 88.81 85 THR A C 1
ATOM 633 O O . THR A 1 85 ? -5.658 -29.150 -18.532 1.00 88.81 85 THR A O 1
ATOM 636 N N . GLY A 1 86 ? -5.203 -27.061 -17.773 1.00 91.69 86 GLY A N 1
ATOM 637 C CA . GLY A 1 86 ? -5.092 -27.305 -16.337 1.00 91.69 86 GLY A CA 1
ATOM 638 C C . GLY A 1 86 ? -3.616 -27.294 -15.947 1.00 91.69 86 GLY A C 1
ATOM 639 O O . GLY A 1 86 ? -2.848 -28.112 -16.456 1.00 91.69 86 GLY A O 1
ATOM 640 N N . LEU A 1 87 ? -3.213 -26.366 -15.079 1.00 93.94 87 LEU A N 1
ATOM 641 C CA . LEU A 1 87 ? -1.804 -26.136 -14.771 1.00 93.94 87 LEU A CA 1
ATOM 642 C C . LEU A 1 87 ? -1.210 -27.316 -13.994 1.00 93.94 87 LEU A C 1
ATOM 644 O O . LEU A 1 87 ? -1.665 -27.706 -12.925 1.00 93.94 87 LEU A O 1
ATOM 648 N N . ALA A 1 88 ? -0.086 -27.838 -14.463 1.00 92.75 88 ALA A N 1
ATOM 649 C CA . ALA A 1 88 ? 0.731 -28.766 -13.701 1.00 92.75 88 ALA A CA 1
ATOM 650 C C . ALA A 1 88 ? 1.913 -28.056 -13.028 1.00 92.75 88 ALA A C 1
ATOM 652 O O . ALA A 1 88 ? 2.463 -27.065 -13.507 1.00 92.75 88 ALA A O 1
ATOM 653 N N . VAL A 1 89 ? 2.413 -28.645 -11.939 1.00 91.56 89 VAL A N 1
ATOM 654 C CA . VAL A 1 89 ? 3.592 -28.161 -11.182 1.00 91.56 89 VAL A CA 1
ATOM 655 C C . VAL A 1 89 ? 4.907 -28.117 -11.981 1.00 91.56 89 VAL A C 1
ATOM 657 O O . VAL A 1 89 ? 5.948 -27.732 -11.448 1.00 91.56 89 VAL A O 1
ATOM 660 N N . HIS A 1 90 ? 4.893 -28.544 -13.243 1.00 88.44 90 HIS A N 1
ATOM 661 C CA . HIS A 1 90 ? 6.033 -28.512 -14.159 1.00 88.44 90 HIS A CA 1
ATOM 662 C C . HIS A 1 90 ? 5.748 -27.736 -15.449 1.00 88.44 90 HIS A C 1
ATOM 664 O O . HIS A 1 90 ? 6.617 -27.697 -16.325 1.00 88.44 90 HIS A O 1
ATOM 670 N N . ASP A 1 91 ? 4.579 -27.107 -15.556 1.00 91.38 91 ASP A N 1
ATOM 671 C CA . ASP A 1 91 ? 4.200 -26.366 -16.749 1.00 91.38 91 ASP A CA 1
ATOM 672 C C . ASP A 1 91 ? 4.878 -25.009 -16.778 1.00 91.38 91 ASP A C 1
ATOM 674 O O . ASP A 1 91 ? 4.908 -24.253 -15.804 1.00 91.38 91 ASP A O 1
ATOM 678 N N . THR A 1 92 ? 5.453 -24.696 -17.934 1.00 94.19 92 THR A N 1
ATOM 679 C CA . THR A 1 92 ? 5.987 -23.361 -18.162 1.00 94.19 92 THR A CA 1
ATOM 680 C C . THR A 1 92 ? 4.835 -22.457 -18.544 1.00 94.19 92 THR A C 1
ATOM 682 O O . THR A 1 92 ? 4.259 -22.623 -19.609 1.00 94.19 92 THR A O 1
ATOM 685 N N . VAL A 1 93 ? 4.547 -21.468 -17.709 1.00 96.62 93 VAL A N 1
ATOM 686 C CA . VAL A 1 93 ? 3.487 -20.498 -17.974 1.00 96.62 93 VAL A CA 1
ATOM 687 C C . VAL A 1 93 ? 4.097 -19.252 -18.601 1.00 96.62 93 VAL A C 1
ATOM 689 O O . VAL A 1 93 ? 4.997 -18.638 -18.033 1.00 96.62 93 VAL A O 1
ATOM 692 N N . GLU A 1 94 ? 3.610 -18.861 -19.768 1.00 97.75 94 GLU A N 1
ATOM 693 C CA . GLU A 1 94 ? 4.008 -17.661 -20.493 1.00 97.75 94 GLU A CA 1
ATOM 694 C C . GLU A 1 94 ? 2.831 -16.698 -20.602 1.00 97.75 94 GLU A C 1
ATOM 696 O O . GLU A 1 94 ? 1.713 -17.090 -20.932 1.00 97.75 94 GLU A O 1
ATOM 701 N N . LEU A 1 95 ? 3.101 -15.417 -20.362 1.00 97.69 95 LEU A N 1
ATOM 702 C CA . LEU A 1 95 ? 2.203 -14.336 -20.735 1.00 97.69 95 LEU A CA 1
ATOM 703 C C . LEU A 1 95 ? 2.679 -13.772 -22.070 1.00 97.69 95 LEU A C 1
ATOM 705 O O . LEU A 1 95 ? 3.799 -13.268 -22.168 1.00 97.69 95 LEU A O 1
ATOM 709 N N . LEU A 1 96 ? 1.835 -13.835 -23.090 1.00 98.38 96 LEU A N 1
ATOM 710 C CA . LEU A 1 96 ? 2.118 -13.340 -24.431 1.00 98.38 96 LEU A CA 1
ATOM 711 C C . LEU A 1 96 ? 1.334 -12.052 -24.704 1.00 98.38 96 LEU A C 1
ATOM 713 O O . LEU A 1 96 ? 0.215 -11.859 -24.220 1.00 98.38 96 LEU A O 1
ATOM 717 N N . LEU A 1 97 ? 1.906 -11.181 -25.535 1.00 97.56 97 LEU A N 1
ATOM 718 C CA . LEU A 1 97 ? 1.192 -10.034 -26.096 1.00 97.56 97 LEU A CA 1
ATOM 719 C C . LEU A 1 97 ? 0.014 -10.491 -26.983 1.00 97.56 97 LEU A C 1
ATOM 721 O O . LEU A 1 97 ? -0.027 -11.649 -27.403 1.00 97.56 97 LEU A O 1
ATOM 725 N N . PRO A 1 98 ? -0.909 -9.584 -27.371 1.00 97.50 98 PRO A N 1
ATOM 726 C CA . PRO A 1 98 ? -2.066 -9.938 -28.203 1.00 97.50 98 PRO A CA 1
ATOM 727 C C . PRO A 1 98 ? -1.758 -10.506 -29.594 1.00 97.50 98 PRO A C 1
ATOM 729 O O . PRO A 1 98 ? -2.667 -10.922 -30.310 1.00 97.50 98 PRO A O 1
ATOM 732 N N . ASP A 1 99 ? -0.492 -10.504 -30.015 1.00 95.62 99 ASP A N 1
ATOM 733 C CA . ASP A 1 99 ? -0.060 -11.198 -31.228 1.00 95.62 99 ASP A CA 1
ATOM 734 C C . ASP A 1 99 ? 0.029 -12.727 -31.052 1.00 95.62 99 ASP A C 1
ATOM 736 O O . ASP A 1 99 ? 0.185 -13.440 -32.046 1.00 95.62 99 ASP A O 1
ATOM 740 N N . GLY A 1 100 ? -0.084 -13.222 -29.813 1.00 94.31 100 GLY A N 1
ATOM 741 C CA . GLY A 1 100 ? -0.042 -14.636 -29.451 1.00 94.31 100 GLY A CA 1
ATOM 742 C C . GLY A 1 100 ? 1.324 -15.293 -29.654 1.00 94.31 100 GLY A C 1
ATOM 743 O O . GLY A 1 100 ? 1.401 -16.517 -29.699 1.00 94.31 100 GLY A O 1
ATOM 744 N N . VAL A 1 101 ? 2.396 -14.512 -29.836 1.00 94.56 101 VAL A N 1
ATOM 745 C CA . VAL A 1 101 ? 3.745 -15.039 -30.116 1.00 94.56 101 VAL A CA 1
ATOM 746 C C . VAL A 1 101 ? 4.852 -14.330 -29.343 1.00 94.56 101 VAL A C 1
ATOM 748 O O . VAL A 1 101 ? 5.890 -14.935 -29.076 1.00 94.56 101 VAL A O 1
ATOM 751 N N . THR A 1 102 ? 4.677 -13.056 -28.997 1.00 97.31 102 THR A N 1
ATOM 752 C CA . THR A 1 102 ? 5.691 -12.297 -28.266 1.00 97.31 102 THR A CA 1
ATOM 753 C C . THR A 1 102 ? 5.531 -12.544 -26.772 1.00 97.31 102 THR A C 1
ATOM 755 O O . THR A 1 102 ? 4.577 -12.059 -26.169 1.00 97.31 102 THR A O 1
ATOM 758 N N . VAL A 1 103 ? 6.484 -13.263 -26.174 1.00 97.50 103 VAL A N 1
ATOM 759 C CA . VAL A 1 103 ? 6.543 -13.488 -24.722 1.00 97.50 103 VAL A CA 1
ATOM 760 C C . VAL A 1 103 ? 6.840 -12.171 -24.008 1.00 97.50 103 VAL A C 1
ATOM 762 O O . VAL A 1 103 ? 7.859 -11.532 -24.278 1.00 97.50 103 VAL A O 1
ATOM 765 N N . LEU A 1 104 ? 5.948 -11.781 -23.101 1.00 95.00 104 LEU A N 1
ATOM 766 C CA . LEU A 1 104 ? 6.106 -10.640 -22.209 1.00 95.00 104 LEU A CA 1
ATOM 767 C C . LEU A 1 104 ? 6.769 -11.053 -20.890 1.00 95.00 104 LEU A C 1
ATOM 769 O O . LEU A 1 104 ? 7.723 -10.405 -20.471 1.00 95.00 104 LEU A O 1
ATOM 773 N N . ASP A 1 105 ? 6.280 -12.125 -20.264 1.00 94.00 105 ASP A N 1
ATOM 774 C CA . ASP A 1 105 ? 6.858 -12.704 -19.046 1.00 94.00 105 ASP A CA 1
ATOM 775 C C . ASP A 1 105 ? 6.688 -14.231 -19.035 1.00 94.00 105 ASP A C 1
ATOM 777 O O . ASP A 1 105 ? 5.876 -14.788 -19.781 1.00 94.00 105 ASP A O 1
ATOM 781 N N . ARG A 1 106 ? 7.475 -14.914 -18.202 1.00 93.44 106 ARG A N 1
ATOM 782 C CA . ARG A 1 106 ? 7.515 -16.371 -18.100 1.00 93.44 106 ARG A CA 1
ATOM 783 C C . ARG A 1 106 ? 7.726 -16.832 -16.658 1.00 93.44 106 ARG A C 1
ATOM 785 O O . ARG A 1 106 ? 8.603 -16.350 -15.948 1.00 93.44 106 ARG A O 1
ATOM 792 N N . TYR A 1 107 ? 6.995 -17.873 -16.280 1.00 94.50 107 TYR A N 1
ATOM 793 C CA . TYR A 1 107 ? 7.247 -18.729 -15.128 1.00 94.50 107 TYR A CA 1
ATOM 794 C C . TYR A 1 107 ? 7.719 -20.103 -15.610 1.00 94.50 107 TYR A C 1
ATOM 796 O O . TYR A 1 107 ? 6.989 -20.825 -16.277 1.00 94.50 107 TYR A O 1
ATOM 804 N N . ALA A 1 108 ? 8.950 -20.482 -15.267 1.00 91.50 108 ALA A N 1
ATOM 805 C CA . ALA A 1 108 ? 9.581 -21.706 -15.771 1.00 91.50 108 ALA A CA 1
ATOM 806 C C . ALA A 1 108 ? 9.275 -22.983 -14.955 1.00 91.50 108 ALA A C 1
ATOM 808 O O . ALA A 1 108 ? 9.954 -23.986 -15.162 1.00 91.50 108 ALA A O 1
ATOM 809 N N . ALA A 1 109 ? 8.347 -22.931 -13.991 1.00 88.75 109 ALA A N 1
ATOM 810 C CA . ALA A 1 109 ? 8.055 -24.016 -13.041 1.00 88.75 109 ALA A CA 1
ATOM 811 C C . ALA A 1 109 ? 9.295 -24.735 -12.462 1.00 88.75 109 ALA A C 1
ATOM 813 O O . ALA A 1 109 ? 9.476 -25.943 -12.636 1.00 88.75 109 ALA A O 1
ATOM 814 N N . PRO A 1 110 ? 10.182 -24.010 -11.751 1.00 85.12 110 PRO A N 1
ATOM 815 C CA . PRO A 1 110 ? 11.464 -24.560 -11.311 1.00 85.12 110 PRO A CA 1
ATOM 816 C C . PRO A 1 110 ? 11.358 -25.639 -10.215 1.00 85.12 110 PRO A C 1
ATOM 818 O O . PRO A 1 110 ? 12.332 -26.356 -9.976 1.00 85.12 110 PRO A O 1
ATOM 821 N N . PHE A 1 111 ? 10.217 -25.756 -9.531 1.00 91.19 111 PHE A N 1
ATOM 822 C CA . PHE A 1 111 ? 9.959 -26.728 -8.464 1.00 91.19 111 PHE A CA 1
ATOM 823 C C . PHE A 1 111 ? 8.447 -26.905 -8.243 1.00 91.19 111 PHE A C 1
ATOM 825 O O . PHE A 1 111 ? 7.661 -26.059 -8.655 1.00 91.19 111 PHE A O 1
ATOM 832 N N . ASP A 1 112 ? 8.069 -27.974 -7.536 1.00 94.44 112 ASP A N 1
ATOM 833 C CA . ASP A 1 112 ? 6.717 -28.184 -6.999 1.00 94.44 112 ASP A CA 1
ATOM 834 C C . ASP A 1 112 ? 6.591 -27.488 -5.625 1.00 94.44 112 ASP A C 1
ATOM 836 O O . ASP A 1 112 ? 7.283 -27.901 -4.684 1.00 94.44 112 ASP A O 1
ATOM 840 N N . PRO A 1 113 ? 5.762 -26.434 -5.477 1.00 93.38 113 PRO A N 1
ATOM 841 C CA . PRO A 1 113 ? 5.581 -25.728 -4.203 1.00 93.38 113 PRO A CA 1
ATOM 842 C C . PRO A 1 113 ? 4.845 -26.549 -3.135 1.00 93.38 113 PRO A C 1
ATOM 844 O O . PRO A 1 113 ? 4.901 -26.206 -1.952 1.00 93.38 113 PRO A O 1
ATOM 847 N N . GLY A 1 114 ? 4.182 -27.638 -3.535 1.00 94.31 114 GLY A N 1
ATOM 848 C CA . GLY A 1 114 ? 3.311 -28.453 -2.701 1.00 94.31 114 GLY A CA 1
ATOM 849 C C . GLY A 1 114 ? 1.834 -28.062 -2.799 1.00 94.31 114 GLY A C 1
ATOM 850 O O . GLY A 1 114 ? 1.471 -26.977 -3.245 1.00 94.31 114 GLY A O 1
ATOM 851 N N . ASN A 1 115 ? 0.971 -28.972 -2.341 1.00 94.62 115 ASN A N 1
ATOM 852 C CA . ASN A 1 115 ? -0.482 -28.796 -2.377 1.00 94.62 115 ASN A CA 1
ATOM 853 C C . ASN A 1 115 ? -0.930 -27.542 -1.599 1.00 94.62 115 ASN A C 1
ATOM 855 O O . ASN A 1 115 ? -0.467 -27.301 -0.480 1.00 94.62 115 ASN A O 1
ATOM 859 N N . GLY A 1 116 ? -1.834 -26.764 -2.191 1.00 94.44 116 GLY A N 1
ATOM 860 C CA . GLY A 1 116 ? -2.366 -25.520 -1.642 1.00 94.44 116 GLY A CA 1
ATOM 861 C C . GLY A 1 116 ? -1.332 -24.403 -1.501 1.00 94.44 116 GLY A C 1
ATOM 862 O O . GLY A 1 116 ? -1.572 -23.468 -0.742 1.00 94.44 116 GLY A O 1
ATOM 863 N N . THR A 1 117 ? -0.181 -24.496 -2.174 1.00 96.56 117 THR A N 1
ATOM 864 C CA . THR A 1 117 ? 0.912 -23.519 -2.074 1.00 96.56 117 THR A CA 1
ATOM 865 C C . THR A 1 117 ? 1.232 -22.940 -3.449 1.00 96.56 117 THR A C 1
ATOM 867 O O . THR A 1 117 ? 1.469 -23.687 -4.395 1.00 96.56 117 THR A O 1
ATOM 870 N N . SER A 1 118 ? 1.260 -21.611 -3.582 1.00 96.69 118 SER A N 1
ATOM 871 C CA . SER A 1 118 ? 1.689 -20.972 -4.831 1.00 96.69 118 SER A CA 1
ATOM 872 C C . SER A 1 118 ? 3.212 -20.903 -4.942 1.00 96.69 118 SER A C 1
ATOM 874 O O . SER A 1 118 ? 3.931 -20.820 -3.948 1.00 96.69 118 SER A O 1
ATOM 876 N N . ALA A 1 119 ? 3.714 -20.885 -6.175 1.00 96.06 119 ALA A N 1
ATOM 877 C CA . ALA A 1 119 ? 5.037 -20.357 -6.479 1.00 96.06 119 ALA A CA 1
ATOM 878 C C . ALA A 1 119 ? 4.946 -18.834 -6.615 1.00 96.06 119 ALA A C 1
ATOM 880 O O . ALA A 1 119 ? 4.179 -18.325 -7.443 1.00 96.06 119 ALA A O 1
ATOM 881 N N . GLU A 1 120 ? 5.733 -18.118 -5.823 1.00 93.50 120 GLU A N 1
ATOM 882 C CA . GLU A 1 120 ? 5.767 -16.657 -5.785 1.00 93.50 120 GLU A CA 1
ATOM 883 C C . GLU A 1 120 ? 7.148 -16.156 -6.197 1.00 93.50 120 GLU A C 1
ATOM 885 O O . GLU A 1 120 ? 8.169 -16.717 -5.793 1.00 93.50 120 GLU A O 1
ATOM 890 N N . ARG A 1 121 ? 7.179 -15.118 -7.037 1.00 90.19 121 ARG A N 1
ATOM 891 C CA . ARG A 1 121 ? 8.424 -14.486 -7.479 1.00 90.19 121 ARG A CA 1
ATOM 892 C C . ARG A 1 121 ? 8.990 -13.664 -6.318 1.00 90.19 121 ARG A C 1
ATOM 894 O O . ARG A 1 121 ? 8.303 -12.777 -5.823 1.00 90.19 121 ARG A O 1
ATOM 901 N N . ALA A 1 122 ? 10.221 -13.942 -5.900 1.00 81.69 122 ALA A N 1
ATOM 902 C CA . ALA A 1 122 ? 10.852 -13.272 -4.762 1.00 81.69 122 ALA A CA 1
ATOM 903 C C . ALA A 1 122 ? 11.224 -11.810 -5.069 1.00 81.69 122 ALA A C 1
ATOM 905 O O . ALA A 1 122 ? 11.093 -10.940 -4.219 1.00 81.69 122 ALA A O 1
ATOM 906 N N . ALA A 1 123 ? 11.646 -11.522 -6.303 1.00 74.44 123 ALA A N 1
ATOM 907 C CA . ALA A 1 123 ? 11.927 -10.164 -6.758 1.00 74.44 123 ALA A CA 1
ATOM 908 C C . ALA A 1 123 ? 11.480 -9.981 -8.219 1.00 74.44 123 ALA A C 1
ATOM 910 O O . ALA A 1 123 ? 11.719 -10.875 -9.033 1.00 74.44 123 ALA A O 1
ATOM 911 N N . PRO A 1 124 ? 10.856 -8.849 -8.587 1.00 72.00 124 PRO A N 1
ATOM 912 C CA . PRO A 1 124 ? 10.294 -8.637 -9.923 1.00 72.00 124 PRO A CA 1
ATOM 913 C C . PRO A 1 124 ? 11.309 -8.661 -11.072 1.00 72.00 124 PRO A C 1
ATOM 915 O O . PRO A 1 124 ? 10.931 -8.956 -12.200 1.00 72.00 124 PRO A O 1
ATOM 918 N N . ASP A 1 125 ? 12.585 -8.375 -10.813 1.00 70.88 125 ASP A N 1
ATOM 919 C CA . ASP A 1 125 ? 13.657 -8.358 -11.816 1.00 70.88 125 ASP A CA 1
ATOM 920 C C . ASP A 1 125 ? 14.376 -9.711 -11.974 1.00 70.88 125 ASP A C 1
ATOM 922 O O . ASP A 1 125 ? 15.319 -9.828 -12.762 1.00 70.88 125 ASP A O 1
ATOM 926 N N . ARG A 1 126 ? 13.960 -10.741 -11.223 1.00 70.44 126 ARG A N 1
ATOM 927 C CA . ARG A 1 126 ? 14.619 -12.052 -11.189 1.00 70.44 126 ARG A CA 1
ATOM 928 C C . ARG A 1 126 ? 13.636 -13.180 -11.462 1.00 70.44 126 ARG A C 1
ATOM 930 O O . ARG A 1 126 ? 12.519 -13.195 -10.953 1.00 70.44 126 ARG A O 1
ATOM 937 N N . ASP A 1 127 ? 14.105 -14.202 -12.171 1.00 78.75 127 ASP A N 1
ATOM 938 C CA . ASP A 1 127 ? 13.446 -15.515 -12.255 1.00 78.75 127 ASP A CA 1
ATOM 939 C C . ASP A 1 127 ? 13.752 -16.367 -11.016 1.00 78.75 127 ASP A C 1
ATOM 941 O O . ASP A 1 127 ? 14.159 -17.525 -11.110 1.00 78.75 127 ASP A O 1
ATOM 945 N N . ASP A 1 128 ? 13.595 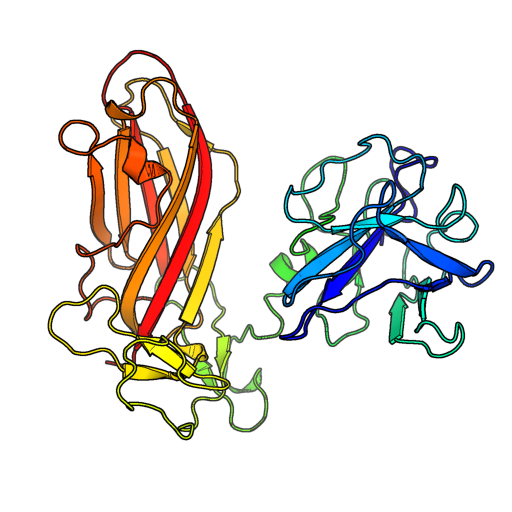-15.766 -9.839 1.00 84.06 128 ASP A N 1
ATOM 946 C CA . ASP A 1 128 ? 13.730 -16.449 -8.560 1.00 84.06 128 ASP A CA 1
ATOM 947 C C . ASP A 1 128 ? 12.339 -16.635 -7.961 1.00 84.06 128 ASP A C 1
ATOM 949 O O . ASP A 1 128 ? 11.640 -15.664 -7.660 1.00 84.06 128 ASP A O 1
ATOM 953 N N . PHE A 1 129 ? 11.924 -17.892 -7.848 1.00 90.25 129 PHE A N 1
ATOM 954 C CA . PHE A 1 129 ? 10.623 -18.272 -7.321 1.00 90.25 129 PHE A CA 1
ATOM 955 C C . PHE A 1 129 ? 10.822 -19.096 -6.058 1.00 90.25 129 PHE A C 1
ATOM 957 O O . PHE A 1 129 ? 11.686 -19.972 -6.001 1.00 90.25 129 PHE A O 1
ATOM 964 N N . VAL A 1 130 ? 9.968 -18.862 -5.071 1.00 90.94 130 VAL A N 1
ATOM 965 C CA . VAL A 1 130 ? 9.932 -19.623 -3.824 1.00 90.94 130 VAL A CA 1
ATOM 966 C C . VAL A 1 130 ? 8.530 -20.165 -3.592 1.00 90.94 130 VAL A C 1
ATOM 968 O O . VAL A 1 130 ? 7.543 -19.635 -4.108 1.00 90.94 130 VAL A O 1
ATOM 971 N N . ALA A 1 131 ? 8.434 -21.263 -2.845 1.00 93.56 131 ALA A N 1
ATOM 972 C CA . ALA A 1 131 ? 7.147 -21.698 -2.325 1.00 93.56 131 ALA A CA 1
ATOM 973 C C . ALA A 1 131 ? 6.630 -20.605 -1.385 1.00 93.56 131 ALA A C 1
ATOM 975 O O . ALA A 1 131 ? 7.375 -20.161 -0.509 1.00 93.56 131 ALA A O 1
ATOM 976 N N . ALA A 1 132 ? 5.386 -20.175 -1.582 1.00 92.12 132 ALA A N 1
ATOM 977 C CA . ALA A 1 132 ? 4.792 -19.074 -0.844 1.00 92.12 132 ALA A CA 1
ATOM 978 C C . ALA A 1 132 ? 4.947 -19.275 0.677 1.00 92.12 132 ALA A C 1
ATOM 980 O O . ALA A 1 132 ? 4.466 -20.276 1.227 1.00 92.12 132 ALA A O 1
ATOM 981 N N . PRO A 1 133 ? 5.594 -18.334 1.383 1.00 87.19 133 PRO A N 1
ATOM 982 C CA . PRO A 1 133 ? 5.769 -18.406 2.830 1.00 87.19 133 PRO A CA 1
ATOM 983 C C . PRO A 1 133 ? 4.526 -17.926 3.602 1.00 87.19 133 PRO A C 1
ATOM 985 O O . PRO A 1 133 ? 4.591 -17.752 4.818 1.00 87.19 133 PRO A O 1
ATOM 988 N N . CYS A 1 134 ? 3.388 -17.730 2.925 1.00 83.75 134 CYS A N 1
ATOM 989 C CA . CYS A 1 134 ? 2.154 -17.264 3.549 1.00 83.75 134 CYS A CA 1
ATOM 990 C C . CYS A 1 134 ? 1.680 -18.204 4.680 1.00 83.75 134 CYS A C 1
ATOM 992 O O . CYS A 1 134 ? 1.811 -19.431 4.577 1.00 83.75 134 CYS A O 1
ATOM 994 N N . PRO A 1 135 ? 1.101 -17.658 5.765 1.00 77.50 135 PRO A N 1
ATOM 995 C CA . PRO A 1 135 ? 0.527 -18.460 6.837 1.00 77.50 135 PRO A CA 1
ATOM 996 C C . PRO A 1 135 ? -0.791 -19.125 6.408 1.00 77.50 135 PRO A C 1
ATOM 998 O O . PRO A 1 135 ? -1.502 -18.628 5.543 1.00 77.50 135 PRO A O 1
ATOM 1001 N N . GLY A 1 136 ? -1.163 -20.210 7.093 1.00 80.06 136 GLY A N 1
ATOM 1002 C CA . GLY A 1 136 ? -2.434 -20.911 6.882 1.00 80.06 136 GLY A CA 1
ATOM 1003 C C . GLY A 1 136 ? -2.320 -22.193 6.053 1.00 80.06 136 GLY A C 1
ATOM 1004 O O . GLY A 1 136 ? -1.225 -22.632 5.698 1.00 80.06 136 GLY A O 1
ATOM 1005 N N . ASP A 1 137 ? -3.477 -22.818 5.811 1.00 80.75 137 ASP A N 1
ATOM 1006 C CA . ASP A 1 137 ? -3.589 -24.071 5.049 1.00 80.75 137 ASP A CA 1
ATOM 1007 C C . ASP A 1 137 ? -3.486 -23.832 3.533 1.00 80.75 137 ASP A C 1
ATOM 1009 O O . ASP A 1 137 ? -2.937 -24.666 2.817 1.00 80.75 137 ASP A O 1
ATOM 1013 N N . LEU A 1 138 ? -3.978 -22.681 3.061 1.00 87.06 138 LEU A N 1
ATOM 1014 C CA . LEU A 1 138 ? -3.690 -22.145 1.734 1.00 87.06 138 LEU A CA 1
ATOM 1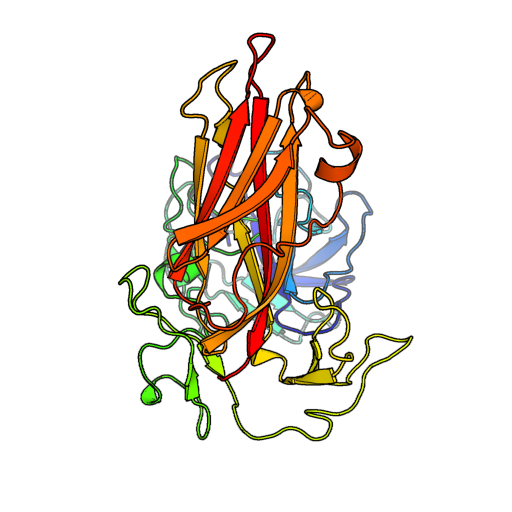015 C C . LEU A 1 138 ? -2.529 -21.161 1.865 1.00 87.06 138 LEU A C 1
ATOM 1017 O O . LEU A 1 138 ? -2.675 -20.107 2.481 1.00 87.06 138 LEU A O 1
ATOM 1021 N N . LYS A 1 139 ? -1.389 -21.499 1.274 1.00 92.94 139 LYS A N 1
ATOM 1022 C CA . LYS A 1 139 ? -0.197 -20.657 1.280 1.00 92.94 139 LYS A CA 1
ATOM 1023 C C . LYS A 1 139 ? -0.116 -19.911 -0.037 1.00 92.94 139 LYS A C 1
ATOM 1025 O O . LYS A 1 139 ? 0.519 -20.371 -0.982 1.00 92.94 139 LYS A O 1
ATOM 1030 N N . ALA A 1 140 ? -0.839 -18.807 -0.112 1.00 94.00 140 ALA A N 1
ATOM 1031 C CA . ALA A 1 140 ? -0.899 -17.981 -1.302 1.00 94.00 140 ALA A CA 1
ATOM 1032 C C . ALA A 1 140 ? -1.342 -16.560 -0.958 1.00 94.00 140 ALA A C 1
ATOM 1034 O O . ALA A 1 140 ? -2.011 -16.343 0.053 1.00 94.00 140 ALA A O 1
ATOM 1035 N N . SER A 1 141 ? -1.005 -15.618 -1.832 1.00 92.75 141 SER A N 1
ATOM 1036 C CA . SER A 1 141 ? -1.287 -14.186 -1.679 1.00 92.75 141 SER A CA 1
ATOM 1037 C C . SER A 1 141 ? -1.992 -13.554 -2.899 1.00 92.75 141 SER A C 1
ATOM 1039 O O . SER A 1 141 ? -1.643 -12.447 -3.293 1.00 92.75 141 SER A O 1
ATOM 1041 N N . PRO A 1 142 ? -2.989 -14.216 -3.526 1.00 94.31 142 PRO A N 1
ATOM 1042 C CA . PRO A 1 142 ? -3.543 -13.750 -4.791 1.00 94.31 142 PRO A CA 1
ATOM 1043 C C . PRO A 1 142 ? -4.261 -12.397 -4.665 1.00 94.31 142 PRO A C 1
ATOM 1045 O O . PRO A 1 142 ? -5.115 -12.188 -3.801 1.00 94.31 142 PRO A O 1
ATOM 1048 N N . GLY A 1 143 ? -3.979 -11.510 -5.612 1.00 89.19 143 GLY A N 1
ATOM 1049 C CA . GLY A 1 143 ? -4.584 -10.194 -5.752 1.00 89.19 143 GLY A CA 1
ATOM 1050 C C . GLY A 1 143 ? -3.922 -9.102 -4.912 1.00 89.19 143 GLY A C 1
ATOM 1051 O O . GLY A 1 143 ? -4.530 -8.043 -4.743 1.00 89.19 143 GLY A O 1
ATOM 1052 N N . GLY A 1 144 ? -2.717 -9.337 -4.389 1.00 85.62 144 GLY A N 1
ATOM 1053 C CA . GLY A 1 144 ? -1.995 -8.387 -3.546 1.00 85.62 144 GLY A CA 1
ATOM 1054 C C . GLY A 1 144 ? -0.481 -8.616 -3.544 1.00 85.62 144 GLY A C 1
ATOM 1055 O O . GLY A 1 144 ? 0.021 -9.456 -4.287 1.00 85.62 144 GLY A O 1
ATOM 1056 N N . PRO A 1 145 ? 0.271 -7.863 -2.721 1.00 86.00 145 PRO A N 1
ATOM 1057 C CA . PRO A 1 145 ? 1.700 -8.088 -2.550 1.00 86.00 145 PRO A CA 1
ATOM 1058 C C . PRO A 1 145 ? 1.979 -9.516 -2.086 1.00 86.00 145 PRO A C 1
ATOM 1060 O O . PRO A 1 145 ? 1.337 -10.009 -1.155 1.00 86.00 145 PRO A O 1
ATOM 1063 N N . ASN A 1 146 ? 2.956 -10.163 -2.721 1.00 87.69 146 ASN A N 1
ATOM 1064 C CA . ASN A 1 146 ? 3.228 -11.556 -2.423 1.00 87.69 146 ASN A CA 1
ATOM 1065 C C . ASN A 1 146 ? 3.995 -11.745 -1.100 1.00 87.69 146 ASN A C 1
ATOM 1067 O O . ASN A 1 146 ? 4.722 -10.861 -0.636 1.00 87.69 146 ASN A O 1
ATOM 1071 N N . CYS A 1 147 ? 3.835 -12.908 -0.467 1.00 86.06 147 CYS A N 1
ATOM 1072 C CA . CYS A 1 147 ? 4.499 -13.205 0.804 1.00 86.06 147 CYS A CA 1
ATOM 1073 C C . CYS A 1 147 ? 6.007 -13.435 0.618 1.00 86.06 147 CYS A C 1
ATOM 1075 O O . CYS A 1 147 ? 6.783 -13.222 1.546 1.00 86.06 147 CYS A O 1
ATOM 1077 N N . ALA A 1 148 ? 6.435 -13.876 -0.567 1.00 82.50 148 ALA A N 1
ATOM 1078 C CA . ALA A 1 148 ? 7.848 -14.057 -0.896 1.00 82.50 148 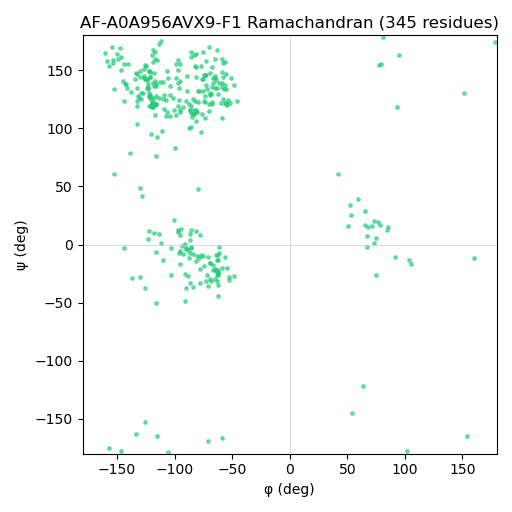ALA A CA 1
ATOM 1079 C C . ALA A 1 148 ? 8.652 -12.746 -0.850 1.00 82.50 148 ALA A C 1
ATOM 1081 O O . ALA A 1 148 ? 9.730 -12.714 -0.262 1.00 82.50 148 ALA A O 1
ATOM 1082 N N . ALA A 1 149 ? 8.111 -11.665 -1.412 1.00 65.44 149 ALA A N 1
ATOM 1083 C CA . ALA A 1 149 ? 8.707 -10.334 -1.395 1.00 65.44 149 ALA A CA 1
ATOM 1084 C C . ALA A 1 149 ? 8.700 -9.740 0.018 1.00 65.44 149 ALA A C 1
ATOM 1086 O O . ALA A 1 149 ? 9.637 -9.041 0.393 1.00 65.44 149 ALA A O 1
ATOM 1087 N N . ALA A 1 150 ? 7.703 -10.078 0.843 1.00 54.50 150 ALA A N 1
ATOM 1088 C CA . ALA A 1 150 ? 7.707 -9.709 2.259 1.00 54.50 150 ALA A CA 1
ATOM 1089 C C . ALA A 1 150 ? 8.876 -10.351 3.043 1.00 54.50 150 ALA A C 1
ATOM 1091 O O . ALA A 1 150 ? 9.332 -9.778 4.030 1.00 54.50 150 ALA A O 1
ATOM 1092 N N . GLU A 1 151 ? 9.396 -11.504 2.598 1.00 46.41 151 GLU A N 1
ATOM 1093 C CA . GLU A 1 151 ? 10.565 -12.173 3.196 1.00 46.41 151 GLU A CA 1
ATOM 1094 C C . GLU A 1 151 ? 11.907 -11.700 2.597 1.00 46.41 151 GLU A C 1
ATOM 1096 O O . GLU A 1 151 ? 12.932 -11.739 3.283 1.00 46.41 151 GLU A O 1
ATOM 1101 N N . THR A 1 152 ? 11.938 -11.238 1.339 1.00 44.34 152 THR A N 1
ATOM 1102 C CA . THR A 1 152 ? 13.168 -10.744 0.682 1.00 44.34 152 THR A CA 1
ATOM 1103 C C . THR A 1 152 ? 13.363 -9.229 0.725 1.00 44.34 152 THR A C 1
ATOM 1105 O O . THR A 1 152 ? 14.448 -8.763 0.371 1.00 44.34 152 THR A O 1
ATOM 1108 N N . GLY A 1 153 ? 12.364 -8.483 1.197 1.00 49.09 153 GLY A N 1
ATOM 1109 C CA . GLY A 1 153 ? 12.293 -7.034 1.038 1.00 49.09 153 GLY A CA 1
ATOM 1110 C C . GLY A 1 153 ? 11.801 -6.645 -0.360 1.00 49.09 153 GLY A C 1
ATOM 1111 O O . GLY A 1 153 ? 11.936 -7.409 -1.321 1.00 49.09 153 GLY A O 1
ATOM 1112 N N . ASP A 1 154 ? 11.218 -5.453 -0.474 1.00 56.91 154 ASP A N 1
ATOM 1113 C CA . ASP A 1 154 ? 10.920 -4.791 -1.751 1.00 56.91 154 ASP A CA 1
ATOM 1114 C C . ASP A 1 154 ? 12.202 -4.780 -2.626 1.00 56.91 154 ASP A C 1
ATOM 1116 O O . ASP A 1 154 ? 13.299 -4.656 -2.090 1.00 56.91 154 ASP A O 1
ATOM 1120 N N . PRO A 1 155 ? 12.151 -4.934 -3.963 1.00 56.66 155 PRO A N 1
ATOM 1121 C CA . PRO A 1 155 ? 13.332 -4.821 -4.841 1.00 56.66 155 PRO A CA 1
ATOM 1122 C C . PRO A 1 155 ? 14.121 -3.508 -4.697 1.00 56.66 155 PRO A C 1
ATOM 1124 O O . PRO A 1 155 ? 15.282 -3.442 -5.107 1.00 56.66 155 PRO A O 1
ATOM 1127 N N . LEU A 1 156 ? 13.505 -2.459 -4.150 1.00 70.81 156 LEU A N 1
ATOM 1128 C CA . LEU A 1 156 ? 14.179 -1.221 -3.778 1.00 70.81 156 LEU A CA 1
ATOM 1129 C C . LEU A 1 156 ? 14.709 -1.236 -2.342 1.00 70.81 156 LEU A C 1
ATOM 1131 O O . LEU A 1 156 ? 15.353 -0.272 -1.950 1.00 70.81 156 LEU A O 1
ATOM 1135 N N . ASP A 1 157 ? 14.483 -2.274 -1.551 1.00 85.19 157 ASP A N 1
ATOM 1136 C CA . ASP A 1 157 ? 15.039 -2.376 -0.210 1.00 85.19 157 ASP A CA 1
ATOM 1137 C C . ASP A 1 157 ? 16.559 -2.504 -0.249 1.00 85.19 157 ASP A C 1
ATOM 1139 O O . ASP A 1 157 ? 17.166 -3.147 -1.107 1.00 85.19 157 ASP A O 1
ATOM 1143 N N . CYS A 1 158 ? 17.200 -1.885 0.731 1.00 87.00 158 CYS A N 1
ATOM 1144 C CA . CYS A 1 158 ? 18.648 -1.876 0.836 1.00 87.00 158 CYS A CA 1
ATOM 1145 C C . CYS A 1 158 ? 19.098 -1.877 2.286 1.00 87.00 158 CYS A C 1
ATOM 1147 O O . CYS A 1 158 ? 18.442 -1.331 3.167 1.00 87.00 158 CYS A O 1
ATOM 1149 N N . ARG A 1 159 ? 20.265 -2.459 2.540 1.00 91.38 159 ARG A N 1
ATOM 1150 C CA . ARG A 1 159 ? 20.961 -2.383 3.833 1.00 91.38 159 ARG A CA 1
ATOM 1151 C C . ARG A 1 159 ? 22.113 -1.395 3.778 1.00 91.38 159 ARG A C 1
ATOM 1153 O O . ARG A 1 159 ? 22.551 -0.851 4.790 1.00 91.38 159 ARG A O 1
ATOM 1160 N N . ALA A 1 160 ? 22.644 -1.190 2.580 1.00 89.00 160 ALA A N 1
ATOM 1161 C CA . ALA A 1 160 ? 23.730 -0.284 2.303 1.00 89.00 160 ALA A CA 1
ATOM 1162 C C . ALA A 1 160 ? 23.620 0.266 0.882 1.00 89.00 160 ALA A C 1
ATOM 1164 O O . ALA A 1 160 ? 22.978 -0.291 -0.000 1.00 89.00 160 ALA A O 1
ATOM 1165 N N . ARG A 1 161 ? 24.361 1.344 0.622 1.00 89.06 161 ARG A N 1
ATOM 1166 C CA . ARG A 1 161 ? 24.485 1.924 -0.722 1.00 89.06 161 ARG A CA 1
ATOM 1167 C C . ARG A 1 161 ? 24.913 0.911 -1.794 1.00 89.06 161 ARG A C 1
ATOM 1169 O O . ARG A 1 161 ? 24.574 1.096 -2.953 1.00 89.06 161 ARG A O 1
ATOM 1176 N N . ALA A 1 162 ? 25.691 -0.106 -1.420 1.00 89.38 162 ALA A N 1
ATOM 1177 C CA . ALA A 1 162 ? 26.183 -1.123 -2.348 1.00 89.38 162 ALA A CA 1
ATOM 1178 C C . ALA A 1 162 ? 25.071 -2.016 -2.923 1.00 89.38 162 ALA A C 1
ATOM 1180 O O . ALA A 1 162 ? 25.302 -2.661 -3.940 1.00 89.38 162 ALA A O 1
ATOM 1181 N N . ASP A 1 163 ? 23.897 -2.027 -2.290 1.00 84.69 163 ASP A N 1
ATOM 1182 C CA . ASP A 1 163 ? 22.730 -2.775 -2.759 1.00 84.69 163 ASP A CA 1
ATOM 1183 C C . ASP A 1 163 ? 21.976 -2.006 -3.861 1.00 84.69 163 ASP A C 1
ATOM 1185 O O . ASP A 1 163 ? 21.167 -2.583 -4.580 1.00 84.69 163 ASP A O 1
ATOM 1189 N N . CYS A 1 164 ? 22.266 -0.710 -4.025 1.00 81.88 164 CYS A N 1
ATOM 1190 C CA . CYS A 1 164 ? 21.579 0.174 -4.958 1.00 81.88 164 CYS A CA 1
ATOM 1191 C C . CYS A 1 164 ? 22.319 0.338 -6.288 1.00 81.88 164 CYS A C 1
ATOM 1193 O O . CYS A 1 164 ? 23.539 0.183 -6.379 1.00 81.88 164 CYS A O 1
ATOM 1195 N N . ALA A 1 165 ? 21.570 0.744 -7.316 1.00 82.25 165 ALA A N 1
ATOM 1196 C CA . ALA A 1 165 ? 22.114 1.088 -8.624 1.00 82.25 165 ALA A CA 1
ATOM 1197 C C . ALA A 1 165 ? 23.191 2.190 -8.550 1.00 82.25 165 ALA A C 1
ATOM 1199 O O . ALA A 1 165 ? 23.235 3.011 -7.628 1.00 82.25 165 ALA A O 1
ATOM 1200 N N . ASP A 1 166 ? 24.056 2.242 -9.565 1.00 85.81 166 ASP A N 1
ATOM 1201 C CA . ASP A 1 166 ? 25.146 3.215 -9.625 1.00 85.81 166 ASP A CA 1
ATOM 1202 C C . ASP A 1 166 ? 24.638 4.660 -9.473 1.00 85.81 166 ASP A C 1
ATOM 1204 O O . ASP A 1 166 ? 23.864 5.181 -10.278 1.00 85.81 166 ASP A O 1
ATOM 1208 N N . GLY A 1 167 ? 25.124 5.335 -8.428 1.00 83.31 167 GLY A N 1
ATOM 1209 C CA . GLY A 1 167 ? 24.767 6.720 -8.111 1.00 83.31 167 GLY A CA 1
ATOM 1210 C C . GLY A 1 167 ? 23.576 6.885 -7.164 1.00 83.31 167 GLY A C 1
ATOM 1211 O O . GLY A 1 167 ? 23.402 7.988 -6.652 1.00 83.31 167 GLY A O 1
ATOM 1212 N N . TRP A 1 168 ? 22.833 5.818 -6.874 1.00 91.81 168 TRP A N 1
ATOM 1213 C CA . TRP A 1 168 ? 21.726 5.827 -5.919 1.00 91.81 168 TRP A CA 1
ATOM 1214 C C . TRP A 1 168 ? 22.245 5.695 -4.482 1.00 91.81 168 TRP A C 1
ATOM 1216 O O . TRP A 1 168 ? 23.412 5.348 -4.239 1.00 91.81 168 TRP A O 1
ATOM 1226 N N . GLN A 1 169 ? 21.389 6.022 -3.519 1.00 94.00 169 GLN A N 1
ATOM 1227 C CA . GLN A 1 169 ? 21.670 5.911 -2.092 1.00 94.00 169 GLN A CA 1
ATOM 1228 C C . GLN A 1 169 ? 20.650 5.013 -1.415 1.00 94.00 169 GLN A C 1
ATOM 1230 O O . GLN A 1 169 ? 19.491 4.987 -1.809 1.00 94.00 169 GLN A O 1
ATOM 1235 N N . CYS A 1 170 ? 21.095 4.326 -0.367 1.00 95.06 170 CYS A N 1
ATOM 1236 C CA . CYS A 1 170 ? 20.194 3.662 0.556 1.00 95.06 170 CYS A CA 1
ATOM 1237 C C . CYS A 1 170 ? 19.763 4.661 1.631 1.00 95.06 170 CYS A C 1
ATOM 1239 O O . CYS A 1 170 ? 20.619 5.151 2.375 1.00 95.06 170 CYS A O 1
ATOM 1241 N N . ILE A 1 171 ? 18.476 4.992 1.679 1.00 95.75 171 ILE A N 1
ATOM 1242 C CA . ILE A 1 171 ? 17.918 6.016 2.566 1.00 95.75 171 ILE A CA 1
ATOM 1243 C C . ILE A 1 171 ? 16.924 5.426 3.565 1.00 95.75 171 ILE A C 1
ATOM 1245 O O . ILE A 1 171 ? 16.389 4.341 3.363 1.00 95.75 171 ILE A O 1
ATOM 1249 N N . GLY A 1 172 ? 16.680 6.155 4.654 1.00 96.50 172 GLY A N 1
ATOM 1250 C CA . GLY A 1 172 ? 15.568 5.877 5.560 1.00 96.50 172 GLY A CA 1
ATOM 1251 C C . GLY A 1 172 ? 15.635 4.555 6.328 1.00 96.50 172 GLY A C 1
ATOM 1252 O O . GLY A 1 172 ? 14.582 4.023 6.656 1.00 96.50 172 GLY A O 1
ATOM 1253 N N . ILE A 1 173 ? 16.830 4.022 6.620 1.00 96.00 173 ILE A N 1
ATOM 1254 C CA . ILE A 1 173 ? 16.979 2.875 7.537 1.00 96.00 173 ILE A CA 1
ATOM 1255 C C . ILE A 1 173 ? 16.604 3.332 8.960 1.00 96.00 173 ILE A C 1
ATOM 1257 O O . ILE A 1 173 ? 17.261 4.245 9.482 1.00 96.00 173 ILE A O 1
ATOM 1261 N N . PRO A 1 174 ? 15.602 2.721 9.620 1.00 95.25 174 PRO A N 1
ATOM 1262 C CA . PRO A 1 174 ? 15.235 3.076 10.984 1.00 95.25 174 PRO A CA 1
ATOM 1263 C C . PRO A 1 174 ? 16.336 2.781 12.003 1.00 95.25 174 PRO A C 1
ATOM 1265 O O . PRO A 1 174 ? 17.057 1.788 11.915 1.00 95.25 174 PRO A O 1
ATOM 1268 N N . GLN A 1 175 ? 16.445 3.632 13.025 1.00 92.75 175 GLN A N 1
ATOM 1269 C CA . GLN A 1 175 ? 17.439 3.470 14.099 1.00 92.75 175 GLN A CA 1
ATOM 1270 C C . GLN A 1 175 ? 16.895 2.742 15.336 1.00 92.75 175 GLN A C 1
ATOM 1272 O O . GLN A 1 175 ? 17.648 2.444 16.262 1.00 92.75 175 GLN A O 1
ATOM 1277 N N . ASP A 1 176 ? 15.598 2.443 15.354 1.00 90.31 176 ASP A N 1
ATOM 1278 C CA . ASP A 1 176 ? 14.902 1.743 16.437 1.00 90.31 176 ASP A CA 1
ATOM 1279 C C . ASP A 1 176 ? 14.976 0.208 16.311 1.00 90.31 176 ASP A C 1
ATOM 1281 O O . ASP A 1 176 ? 14.468 -0.513 17.171 1.00 90.31 176 ASP A O 1
ATOM 1285 N N . GLY A 1 177 ? 15.611 -0.302 15.249 1.00 89.81 177 GLY A N 1
ATOM 1286 C CA . GLY A 1 177 ? 15.708 -1.733 14.959 1.00 89.81 177 GLY A CA 1
ATOM 1287 C C . GLY A 1 177 ? 14.392 -2.366 14.501 1.00 89.81 177 GLY A C 1
ATOM 1288 O O . GLY A 1 177 ? 14.275 -3.589 14.533 1.00 89.81 177 GLY A O 1
ATOM 1289 N N . SER A 1 178 ? 13.401 -1.563 14.097 1.00 86.81 178 SER A N 1
ATOM 1290 C CA . SER A 1 178 ? 12.138 -2.053 13.528 1.00 86.81 178 SER A CA 1
ATOM 1291 C C . SER A 1 178 ? 12.323 -2.805 12.212 1.00 86.81 178 SER A C 1
ATOM 1293 O O . SER A 1 178 ? 11.591 -3.753 11.948 1.00 86.81 178 SER A O 1
ATOM 1295 N N . THR A 1 179 ? 13.333 -2.430 11.433 1.00 88.56 179 THR A N 1
ATOM 1296 C CA . THR A 1 179 ? 13.813 -3.163 10.265 1.00 88.56 179 THR A CA 1
ATOM 1297 C C . THR A 1 179 ? 15.292 -2.850 10.034 1.00 88.56 179 THR A C 1
ATOM 1299 O O . THR A 1 179 ? 15.817 -1.843 10.509 1.00 88.56 179 THR A O 1
ATOM 1302 N N . GLU A 1 180 ? 15.981 -3.734 9.319 1.00 89.19 180 GLU A N 1
ATOM 1303 C CA . GLU A 1 180 ? 17.350 -3.528 8.824 1.00 89.19 180 GLU A CA 1
ATOM 1304 C C . GLU A 1 180 ? 17.384 -3.006 7.377 1.00 89.19 180 GLU A C 1
ATOM 1306 O O . GLU A 1 180 ? 18.453 -2.942 6.764 1.00 89.19 180 GLU A O 1
ATOM 1311 N N . PHE A 1 181 ? 16.221 -2.653 6.828 1.00 89.38 181 PHE A N 1
ATOM 1312 C CA . PHE A 1 181 ? 16.069 -2.148 5.471 1.00 89.38 181 PHE A CA 1
ATOM 1313 C C . PHE A 1 181 ? 15.808 -0.636 5.442 1.00 89.38 181 PHE A C 1
ATOM 1315 O O . PHE A 1 181 ? 15.135 -0.066 6.300 1.00 89.38 181 PHE A O 1
ATOM 1322 N N . GLY A 1 182 ? 16.383 0.005 4.434 1.00 91.44 182 GLY A N 1
ATOM 1323 C CA . GLY A 1 182 ? 16.032 1.314 3.902 1.00 91.44 182 GLY A CA 1
ATOM 1324 C C . GLY A 1 182 ? 15.534 1.139 2.469 1.00 91.44 182 GLY A C 1
ATOM 1325 O O . GLY A 1 182 ? 15.289 0.013 2.049 1.00 91.44 182 GLY A O 1
ATOM 1326 N N . ARG A 1 183 ? 15.453 2.224 1.696 1.00 87.19 183 ARG A N 1
ATOM 1327 C CA . ARG A 1 183 ? 15.078 2.173 0.276 1.00 87.19 183 ARG A CA 1
ATOM 1328 C C . ARG A 1 183 ? 16.145 2.800 -0.615 1.00 87.19 183 ARG A C 1
ATOM 1330 O O . ARG A 1 183 ? 16.724 3.832 -0.279 1.00 87.19 183 ARG A O 1
ATOM 1337 N N . CYS A 1 184 ? 16.430 2.173 -1.744 1.00 87.12 184 CYS A N 1
ATOM 1338 C CA . CYS A 1 184 ? 17.273 2.687 -2.800 1.00 87.12 184 CYS A CA 1
ATOM 1339 C C . CYS A 1 184 ? 16.553 3.836 -3.495 1.00 87.12 184 CYS A C 1
ATOM 1341 O O . CYS A 1 184 ? 15.491 3.651 -4.081 1.00 87.12 184 CYS A O 1
ATOM 1343 N N . ALA A 1 185 ? 17.171 5.011 -3.474 1.00 87.69 185 ALA A N 1
ATOM 1344 C CA . ALA A 1 185 ? 16.645 6.207 -4.107 1.00 87.69 185 ALA A CA 1
ATOM 1345 C C . ALA A 1 185 ? 17.726 6.937 -4.906 1.00 87.69 185 ALA A C 1
ATOM 1347 O O . ALA A 1 185 ? 18.882 7.063 -4.480 1.00 87.69 185 ALA A O 1
ATOM 1348 N N . ASP A 1 186 ? 17.333 7.481 -6.056 1.00 87.38 186 ASP A N 1
ATOM 1349 C CA . ASP A 1 186 ? 18.126 8.489 -6.743 1.00 87.38 186 ASP A CA 1
ATOM 1350 C C . ASP A 1 186 ? 17.966 9.845 -6.046 1.00 87.38 186 ASP A C 1
ATOM 1352 O O . ASP A 1 186 ? 17.018 10.586 -6.302 1.00 87.38 186 ASP A O 1
ATOM 1356 N N . THR A 1 187 ? 18.916 10.174 -5.172 1.00 90.56 187 THR A N 1
ATOM 1357 C CA . THR A 1 187 ? 18.920 11.429 -4.404 1.00 90.56 187 THR A CA 1
ATOM 1358 C C . THR A 1 187 ? 19.564 12.593 -5.165 1.00 90.56 187 THR A C 1
ATOM 1360 O O . THR A 1 187 ? 19.958 13.594 -4.558 1.00 90.56 187 THR A O 1
ATOM 1363 N N . ARG A 1 188 ? 19.806 12.454 -6.474 1.00 89.75 188 ARG A N 1
ATOM 1364 C CA . ARG A 1 188 ? 20.295 13.566 -7.295 1.00 89.75 188 ARG A CA 1
ATOM 1365 C C . ARG A 1 188 ? 19.153 14.553 -7.507 1.00 89.75 188 ARG A C 1
ATOM 1367 O O . ARG A 1 188 ? 18.046 14.152 -7.834 1.00 89.75 188 ARG A O 1
ATOM 1374 N N . ASN A 1 189 ? 19.467 15.840 -7.387 1.00 89.12 189 ASN A N 1
ATOM 1375 C CA . ASN A 1 189 ? 18.496 16.912 -7.572 1.00 89.12 189 ASN A CA 1
ATOM 1376 C C . ASN A 1 189 ? 17.823 16.826 -8.950 1.00 89.12 189 ASN A C 1
ATOM 1378 O O . ASN A 1 189 ? 18.491 16.930 -9.987 1.00 89.12 189 ASN A O 1
ATOM 1382 N N . ARG A 1 190 ? 16.501 16.718 -8.948 1.00 87.88 190 ARG A N 1
ATOM 1383 C CA . ARG A 1 190 ? 15.648 16.668 -10.128 1.00 87.88 190 ARG A CA 1
ATOM 1384 C C . ARG A 1 190 ? 15.226 18.080 -10.558 1.00 87.88 190 ARG A C 1
ATOM 1386 O O . ARG A 1 190 ? 15.062 18.975 -9.722 1.00 87.88 190 ARG A O 1
ATOM 1393 N N . PRO A 1 191 ? 15.083 18.340 -11.870 1.00 91.06 191 PRO A N 1
ATOM 1394 C CA . PRO A 1 191 ? 14.512 19.596 -12.347 1.00 91.06 191 PRO A CA 1
ATOM 1395 C C . PRO A 1 191 ? 13.100 19.795 -11.782 1.00 91.06 191 PRO A C 1
ATOM 1397 O O . PRO A 1 191 ? 12.258 18.933 -11.976 1.00 91.06 191 PRO A O 1
ATOM 1400 N N . GLY A 1 192 ? 12.846 20.926 -11.119 1.00 88.69 192 GLY A N 1
ATOM 1401 C CA . GLY A 1 192 ? 11.541 21.237 -10.518 1.00 88.69 192 GLY A CA 1
ATOM 1402 C C . GLY A 1 192 ? 11.482 21.080 -8.995 1.00 88.69 192 GLY A C 1
ATOM 1403 O O . GLY A 1 192 ? 10.568 21.623 -8.383 1.00 88.69 192 GLY A O 1
ATOM 1404 N N . GLU A 1 193 ? 12.474 20.445 -8.359 1.00 90.06 193 GLU A N 1
ATOM 1405 C CA . GLU A 1 193 ? 12.562 20.429 -6.891 1.00 90.06 193 GLU A CA 1
ATOM 1406 C C . GLU A 1 193 ? 12.587 21.855 -6.316 1.00 90.06 193 GLU A C 1
ATOM 1408 O O . GLU A 1 193 ? 13.306 22.733 -6.805 1.00 90.06 193 GLU A O 1
ATOM 1413 N N . ASN A 1 194 ? 11.833 22.067 -5.236 1.00 90.75 194 ASN A N 1
ATOM 1414 C CA . ASN A 1 194 ? 11.595 23.337 -4.543 1.00 90.75 194 ASN A CA 1
ATOM 1415 C C . ASN A 1 194 ? 10.794 24.389 -5.331 1.00 90.75 194 ASN A C 1
ATOM 1417 O O . ASN A 1 194 ? 10.680 25.526 -4.872 1.00 90.75 194 ASN A O 1
ATOM 1421 N N . ALA A 1 195 ? 10.249 24.056 -6.505 1.00 90.75 195 ALA A N 1
ATOM 1422 C CA . ALA A 1 195 ? 9.282 24.924 -7.171 1.00 90.75 195 ALA A CA 1
ATOM 1423 C C . ALA A 1 195 ? 7.956 24.948 -6.393 1.00 90.75 195 ALA A C 1
ATOM 1425 O O . ALA A 1 195 ? 7.575 23.939 -5.804 1.00 90.75 195 ALA A O 1
ATOM 1426 N N . ASP A 1 196 ? 7.247 26.078 -6.409 1.00 89.31 196 ASP A N 1
ATOM 1427 C CA . ASP A 1 196 ? 5.911 26.171 -5.812 1.00 89.31 196 ASP A CA 1
ATOM 1428 C C . ASP A 1 196 ? 4.910 25.295 -6.588 1.00 89.31 196 ASP A C 1
ATOM 1430 O O . ASP A 1 196 ? 4.891 25.339 -7.820 1.00 89.31 196 ASP A O 1
ATOM 1434 N N . CYS A 1 197 ? 4.021 24.582 -5.889 1.00 85.38 197 CYS A N 1
ATOM 1435 C CA . CYS A 1 197 ? 2.942 23.792 -6.507 1.00 85.38 197 CYS A CA 1
ATOM 1436 C C . CYS A 1 197 ? 1.537 24.237 -6.047 1.00 85.38 197 CYS A C 1
ATOM 1438 O O . CYS A 1 197 ? 1.058 23.803 -4.999 1.00 85.38 197 CYS A O 1
ATOM 1440 N N . PRO A 1 198 ? 0.834 25.113 -6.798 1.00 72.94 198 PRO A N 1
ATOM 1441 C CA . PRO A 1 198 ? -0.571 25.429 -6.528 1.00 72.94 198 PRO A CA 1
ATOM 1442 C C . PRO A 1 198 ? -1.554 25.150 -7.689 1.00 72.94 198 PRO A C 1
ATOM 1444 O O . PRO A 1 198 ? -1.272 25.395 -8.854 1.00 72.94 198 PRO A O 1
ATOM 1447 N N . ALA A 1 199 ? -2.787 24.793 -7.298 1.00 54.91 199 ALA A N 1
ATOM 1448 C CA . ALA A 1 199 ? -4.015 24.562 -8.084 1.00 54.91 199 ALA A CA 1
ATOM 1449 C C . ALA A 1 199 ? -4.123 23.255 -8.894 1.00 54.91 199 ALA A C 1
ATOM 1451 O O . ALA A 1 199 ? -5.250 22.792 -9.071 1.00 54.91 199 ALA A O 1
ATOM 1452 N N . ASP A 1 200 ? -3.021 22.633 -9.306 1.00 59.84 200 ASP A N 1
ATOM 1453 C CA . ASP A 1 200 ? -3.019 21.329 -9.992 1.00 59.84 200 ASP A CA 1
ATOM 1454 C C . ASP A 1 200 ? -2.309 20.202 -9.223 1.00 59.84 200 ASP A C 1
ATOM 1456 O O . ASP A 1 200 ? -2.446 19.052 -9.625 1.00 59.84 200 ASP A O 1
ATOM 1460 N N . LEU A 1 201 ? -1.641 20.491 -8.093 1.00 71.62 201 LEU A N 1
ATOM 1461 C CA . LEU A 1 201 ? -0.876 19.516 -7.283 1.00 71.62 201 LEU A CA 1
ATOM 1462 C C . LEU A 1 201 ? 0.119 18.668 -8.105 1.00 71.62 201 LEU A C 1
ATOM 1464 O O . LEU A 1 201 ? 0.620 17.660 -7.610 1.00 71.62 201 LEU A O 1
ATOM 1468 N N . ASP A 1 202 ? 0.425 19.092 -9.331 1.00 77.38 202 ASP A N 1
ATOM 1469 C CA . ASP A 1 202 ? 1.253 18.363 -10.277 1.00 77.38 202 ASP A CA 1
ATOM 1470 C C . ASP A 1 202 ? 2.634 19.013 -10.328 1.00 77.38 202 ASP A C 1
ATOM 1472 O O . ASP A 1 202 ? 2.810 20.140 -10.794 1.00 77.38 202 ASP A O 1
ATOM 1476 N N . CYS A 1 203 ? 3.623 18.301 -9.801 1.00 85.00 203 CYS A N 1
ATOM 1477 C CA . CYS A 1 203 ? 5.017 18.721 -9.839 1.00 85.00 203 CYS A CA 1
ATOM 1478 C C . CYS A 1 203 ? 5.756 18.204 -11.083 1.00 85.00 203 CYS A C 1
ATOM 1480 O O . CYS A 1 203 ? 6.913 18.570 -11.295 1.00 85.00 203 CYS A O 1
ATOM 1482 N N . GLY A 1 204 ? 5.098 17.399 -11.922 1.00 82.44 204 GLY A N 1
ATOM 1483 C CA . GLY A 1 204 ? 5.713 16.674 -13.024 1.00 82.44 204 GLY A CA 1
ATOM 1484 C C . GLY A 1 204 ? 6.413 15.385 -12.588 1.00 82.44 204 GLY A C 1
ATOM 1485 O O . GLY A 1 204 ? 6.461 15.033 -11.408 1.00 82.44 204 GLY A O 1
ATOM 1486 N N . ASP A 1 205 ? 6.961 14.680 -13.579 1.00 82.50 205 ASP A N 1
ATOM 1487 C CA . ASP A 1 205 ? 7.501 13.329 -13.422 1.00 82.50 205 ASP A CA 1
ATOM 1488 C C . ASP A 1 205 ? 8.539 13.228 -12.297 1.00 82.50 205 ASP A C 1
ATOM 1490 O O . ASP A 1 205 ? 9.570 13.912 -12.280 1.00 82.50 205 ASP A O 1
ATOM 1494 N N . GLY A 1 206 ? 8.266 12.316 -11.369 1.00 79.69 206 GLY A N 1
ATOM 1495 C CA . GLY A 1 206 ? 9.159 11.990 -10.273 1.00 79.69 206 GLY A CA 1
ATOM 1496 C C . GLY A 1 206 ? 9.250 13.052 -9.171 1.00 79.69 206 GLY A C 1
ATOM 1497 O O . GLY A 1 206 ? 10.236 13.077 -8.425 1.00 79.69 206 GLY A O 1
ATOM 1498 N N . LEU A 1 207 ? 8.264 13.942 -9.072 1.00 87.56 207 LEU A N 1
ATOM 1499 C CA . LEU A 1 207 ? 8.136 14.918 -7.997 1.00 87.56 207 LEU A CA 1
ATOM 1500 C C . LEU A 1 207 ? 6.747 14.829 -7.342 1.00 87.56 207 LEU A C 1
ATOM 1502 O O . LEU A 1 207 ? 5.757 14.509 -7.991 1.00 87.56 207 LEU A O 1
ATOM 1506 N N . VAL A 1 208 ? 6.667 15.172 -6.059 1.00 88.31 208 VAL A N 1
ATOM 1507 C CA . VAL A 1 208 ? 5.436 15.220 -5.261 1.00 88.31 208 VAL A CA 1
ATOM 1508 C C . VAL A 1 208 ? 5.252 16.607 -4.649 1.00 88.31 208 VAL A C 1
ATOM 1510 O O . VAL A 1 208 ? 6.220 17.240 -4.221 1.00 88.31 208 VAL A O 1
ATOM 1513 N N . CYS A 1 209 ? 4.012 17.093 -4.600 1.00 89.75 209 CYS A N 1
ATOM 1514 C CA . CYS A 1 209 ? 3.685 18.360 -3.951 1.00 89.75 209 CYS A CA 1
ATOM 1515 C C . CYS A 1 209 ? 3.588 18.172 -2.431 1.00 89.75 209 CYS A C 1
ATOM 1517 O O . CYS A 1 209 ? 2.791 17.366 -1.954 1.00 89.75 209 CYS A O 1
ATOM 1519 N N . ALA A 1 210 ? 4.389 18.926 -1.682 1.00 90.75 210 ALA A N 1
ATOM 1520 C CA . ALA A 1 210 ? 4.548 18.807 -0.239 1.00 90.75 210 ALA A CA 1
ATOM 1521 C C . ALA A 1 210 ? 4.134 20.087 0.507 1.00 90.75 210 ALA A C 1
ATOM 1523 O O . ALA A 1 210 ? 3.951 21.151 -0.089 1.00 90.75 210 ALA A O 1
ATOM 1524 N N . GLY A 1 211 ? 4.001 19.989 1.830 1.00 88.94 211 GLY A N 1
ATOM 1525 C CA . GLY A 1 211 ? 3.515 21.053 2.709 1.00 88.94 211 GLY A CA 1
ATOM 1526 C C . GLY A 1 211 ? 1.986 21.120 2.810 1.00 88.94 211 GLY A C 1
ATOM 1527 O O . GLY A 1 211 ? 1.456 22.101 3.340 1.00 88.94 211 GLY A O 1
ATOM 1528 N N . LEU A 1 212 ? 1.283 20.094 2.326 1.00 85.38 212 LEU A N 1
ATOM 1529 C CA . LEU A 1 212 ? -0.176 19.964 2.272 1.00 85.38 212 LEU A CA 1
ATOM 1530 C C . LEU A 1 212 ? -0.855 19.962 3.652 1.00 85.38 212 LEU A C 1
ATOM 1532 O O . LEU A 1 212 ? -1.962 20.486 3.802 1.00 85.38 212 LEU A O 1
ATOM 1536 N N . SER A 1 213 ? -0.215 19.391 4.673 1.00 81.06 213 SER A N 1
ATOM 1537 C CA . SER A 1 213 ? -0.710 19.408 6.050 1.00 81.06 213 SER A CA 1
ATOM 1538 C C . SER A 1 213 ? -0.241 20.634 6.827 1.00 81.06 213 SER A C 1
ATOM 1540 O O . SER A 1 213 ? -0.691 20.838 7.953 1.00 81.06 213 SER A O 1
ATOM 1542 N N . SER A 1 214 ? 0.612 21.491 6.263 1.00 69.75 214 SER A N 1
ATOM 1543 C CA . SER A 1 214 ? 1.154 22.671 6.943 1.00 69.75 214 SER A CA 1
ATOM 1544 C C . SER A 1 214 ? 0.401 23.961 6.575 1.00 69.75 214 SER A C 1
ATOM 1546 O O . SER A 1 214 ? 0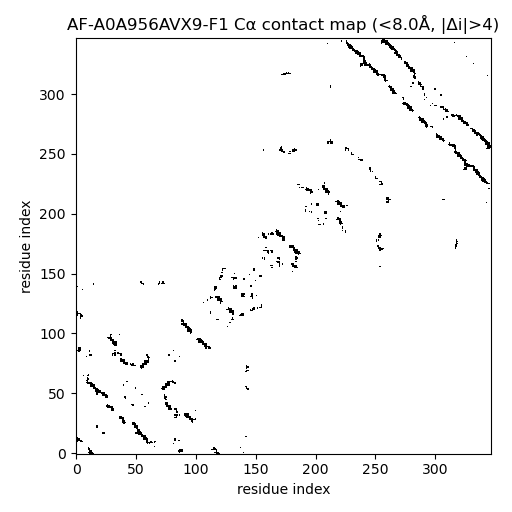.007 24.180 5.434 1.00 69.75 214 SER A O 1
ATOM 1548 N N . THR A 1 215 ? 0.222 24.879 7.531 1.00 58.38 215 THR A N 1
ATOM 1549 C CA . THR A 1 215 ? -0.162 26.274 7.229 1.00 58.38 215 THR A CA 1
ATOM 1550 C C . THR A 1 215 ? 0.645 27.243 8.096 1.00 58.38 215 THR A C 1
ATOM 1552 O O . THR A 1 215 ? 0.641 27.041 9.312 1.00 58.38 215 THR A O 1
ATOM 1555 N N . PRO A 1 216 ? 1.274 28.315 7.553 1.00 55.44 216 PRO A N 1
ATOM 1556 C CA . PRO A 1 216 ? 1.318 28.788 6.164 1.00 55.44 216 PRO A CA 1
ATOM 1557 C C . PRO A 1 216 ? 2.757 28.738 5.593 1.00 55.44 216 PRO A C 1
ATOM 1559 O O . PRO A 1 216 ? 3.427 29.767 5.515 1.00 55.44 216 PRO A O 1
ATOM 1562 N N . GLY A 1 217 ? 3.248 27.545 5.233 1.00 58.00 217 GLY A N 1
ATOM 1563 C CA . GLY A 1 217 ? 4.606 27.343 4.694 1.00 58.00 217 GLY A CA 1
ATOM 1564 C C . GLY A 1 217 ? 4.739 27.491 3.173 1.00 58.00 217 GLY A C 1
ATOM 1565 O O . GLY A 1 217 ? 5.855 27.597 2.677 1.00 58.00 217 GLY A O 1
ATOM 1566 N N . GLY A 1 218 ? 3.614 27.551 2.449 1.00 73.56 218 GLY A N 1
ATOM 1567 C CA . GLY A 1 218 ? 3.599 27.388 0.991 1.00 73.56 218 GLY A CA 1
ATOM 1568 C C . GLY A 1 218 ? 3.724 25.913 0.593 1.00 73.56 218 GLY A C 1
ATOM 1569 O O . GLY A 1 218 ? 4.227 25.104 1.366 1.00 73.56 218 GLY A O 1
ATOM 1570 N N . LEU A 1 219 ? 3.212 25.568 -0.588 1.00 87.69 219 LEU A N 1
ATOM 1571 C CA . LEU A 1 219 ? 3.323 24.227 -1.162 1.00 87.69 219 LEU A CA 1
ATOM 1572 C C . LEU A 1 219 ? 4.503 24.198 -2.126 1.00 87.69 219 LEU A C 1
ATOM 1574 O O . LEU A 1 219 ? 4.619 25.114 -2.942 1.00 87.69 219 LEU A O 1
ATOM 1578 N N . PHE A 1 220 ? 5.339 23.166 -2.065 1.00 90.75 220 PHE A N 1
ATOM 1579 C CA . PHE A 1 220 ? 6.507 23.044 -2.937 1.00 90.75 220 PHE A CA 1
ATOM 1580 C C . PHE A 1 220 ? 6.779 21.600 -3.354 1.00 90.75 220 PHE A C 1
ATOM 1582 O O . PHE A 1 220 ? 6.412 20.654 -2.663 1.00 90.75 220 PHE A O 1
ATOM 1589 N N . CYS A 1 221 ? 7.443 21.441 -4.492 1.00 92.50 221 CYS A N 1
ATOM 1590 C CA . CYS A 1 221 ? 7.772 20.144 -5.057 1.00 92.50 221 CYS A CA 1
ATOM 1591 C C . CYS A 1 221 ? 8.998 19.519 -4.386 1.00 92.50 221 CYS A C 1
ATOM 1593 O O . CYS A 1 221 ? 10.045 20.159 -4.265 1.00 92.50 221 CYS A O 1
ATOM 1595 N N . LEU A 1 222 ? 8.891 18.248 -4.013 1.00 91.88 222 LEU A N 1
ATOM 1596 C CA . LEU A 1 222 ? 9.988 17.401 -3.548 1.00 91.88 222 LEU A CA 1
ATOM 1597 C C . LEU A 1 222 ? 10.162 16.214 -4.487 1.00 91.88 222 LEU A C 1
ATOM 1599 O O . LEU A 1 222 ? 9.227 15.836 -5.182 1.00 91.88 222 LEU A O 1
ATOM 1603 N N . ALA A 1 223 ? 11.348 15.612 -4.504 1.00 89.44 223 ALA A N 1
ATOM 1604 C CA . ALA A 1 223 ? 11.531 14.335 -5.182 1.00 89.44 223 ALA A CA 1
ATOM 1605 C C . ALA A 1 223 ? 10.598 13.265 -4.601 1.00 89.44 223 ALA A C 1
ATOM 1607 O O . ALA A 1 223 ? 10.434 13.180 -3.386 1.00 89.44 223 ALA A O 1
ATOM 1608 N N . ASP A 1 224 ? 10.014 12.446 -5.472 1.00 87.38 224 ASP A N 1
ATOM 1609 C CA . ASP A 1 224 ? 9.069 11.376 -5.122 1.00 87.38 224 ASP A CA 1
ATOM 1610 C C . ASP A 1 224 ? 9.576 10.396 -4.050 1.00 87.38 224 ASP A C 1
ATOM 1612 O O . ASP A 1 224 ? 8.778 9.894 -3.269 1.00 87.38 224 ASP A O 1
ATOM 1616 N N . TYR A 1 225 ? 10.891 10.183 -3.931 1.00 85.50 225 TYR A N 1
ATOM 1617 C CA . TYR A 1 225 ? 11.477 9.332 -2.890 1.00 85.50 225 TYR A CA 1
ATOM 1618 C C . TYR A 1 225 ? 11.216 9.850 -1.464 1.00 85.50 225 TYR A C 1
ATOM 1620 O O . TYR A 1 225 ? 11.446 9.136 -0.489 1.00 85.50 225 TYR A O 1
ATOM 1628 N N . HIS A 1 226 ? 10.763 11.097 -1.319 1.00 91.19 226 HIS A N 1
ATOM 1629 C CA . HIS A 1 226 ? 10.304 11.646 -0.050 1.00 91.19 226 HIS A CA 1
ATOM 1630 C C . HIS A 1 226 ? 8.890 11.210 0.340 1.00 91.19 226 HIS A C 1
ATOM 1632 O O . HIS A 1 226 ? 8.506 11.455 1.485 1.00 91.19 226 HIS A O 1
ATOM 1638 N N . HIS A 1 227 ? 8.132 10.592 -0.563 1.00 92.75 227 HIS A N 1
ATOM 1639 C CA . HIS A 1 227 ? 6.765 10.133 -0.348 1.00 92.75 227 HIS A CA 1
ATOM 1640 C C . HIS A 1 227 ? 6.717 8.619 -0.147 1.00 92.75 227 HIS A C 1
ATOM 1642 O O . HIS A 1 227 ? 7.367 7.854 -0.856 1.00 92.75 227 HIS A O 1
ATOM 1648 N N . GLY A 1 228 ? 5.930 8.181 0.831 1.00 86.50 228 GLY A N 1
ATOM 1649 C CA . GLY A 1 228 ? 5.674 6.770 1.076 1.00 86.50 228 GLY A CA 1
ATOM 1650 C C . GLY A 1 228 ? 4.256 6.539 1.563 1.00 86.50 228 GLY A C 1
ATOM 1651 O O . GLY A 1 228 ? 3.733 7.302 2.375 1.00 86.50 228 GLY A O 1
ATOM 1652 N N . VAL A 1 229 ? 3.660 5.455 1.073 1.00 86.75 229 VAL A N 1
ATOM 1653 C CA . VAL A 1 229 ? 2.346 4.969 1.489 1.00 86.75 229 VAL A CA 1
ATOM 1654 C C . VAL A 1 229 ? 2.531 3.602 2.137 1.00 86.75 229 VAL A C 1
ATOM 1656 O O . VAL A 1 229 ? 3.032 2.674 1.505 1.00 86.75 229 VAL A O 1
ATOM 1659 N N . PHE A 1 230 ? 2.132 3.481 3.399 1.00 86.94 230 PHE A N 1
ATOM 1660 C CA . PHE A 1 230 ? 2.289 2.280 4.212 1.00 86.94 230 PHE A CA 1
ATOM 1661 C C . PHE A 1 230 ? 0.910 1.822 4.660 1.00 86.94 230 PHE A C 1
ATOM 1663 O O . PHE A 1 230 ? 0.197 2.570 5.327 1.00 86.94 230 PHE A O 1
ATOM 1670 N N . THR A 1 231 ? 0.524 0.611 4.275 1.00 82.56 231 THR A N 1
ATOM 1671 C CA . THR A 1 231 ? -0.813 0.077 4.546 1.00 82.56 231 THR A CA 1
ATOM 1672 C C . THR A 1 231 ? -0.722 -1.129 5.459 1.00 82.56 231 THR A C 1
ATOM 1674 O O . THR A 1 231 ? 0.122 -2.001 5.270 1.00 82.56 231 THR A O 1
ATOM 1677 N N . PHE A 1 232 ? -1.645 -1.179 6.409 1.00 81.00 232 PHE A N 1
ATOM 1678 C CA . PHE A 1 232 ? -1.879 -2.304 7.292 1.00 81.00 232 PHE A CA 1
ATOM 1679 C C . PHE A 1 232 ? -3.313 -2.785 7.085 1.00 81.00 232 PHE A C 1
ATOM 1681 O O . PHE A 1 232 ? -4.258 -2.027 7.290 1.00 81.00 232 PHE A O 1
ATOM 1688 N N . ASP A 1 233 ? -3.483 -4.046 6.710 1.00 81.62 233 ASP A N 1
ATOM 1689 C CA . ASP A 1 233 ? -4.759 -4.665 6.321 1.00 81.62 233 ASP A CA 1
ATOM 1690 C C . ASP A 1 233 ? -5.167 -5.828 7.245 1.00 81.62 233 ASP A C 1
ATOM 1692 O O . ASP A 1 233 ? -6.121 -6.571 6.990 1.00 81.62 233 ASP A O 1
ATOM 1696 N N . THR A 1 234 ? -4.452 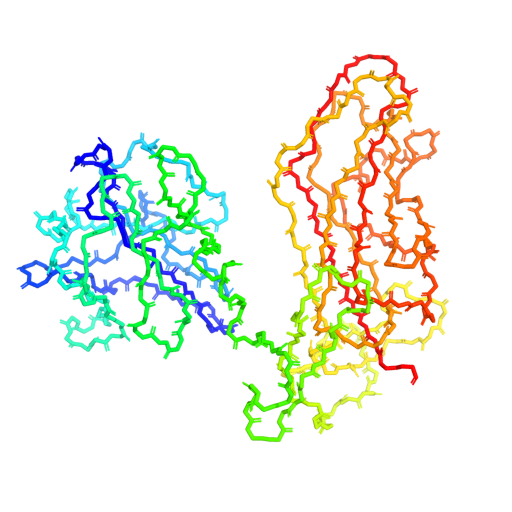-5.999 8.362 1.00 77.56 234 THR A N 1
ATOM 1697 C CA . THR A 1 234 ? -4.775 -7.048 9.325 1.00 77.56 234 THR A CA 1
ATOM 1698 C C . THR A 1 234 ? -5.997 -6.657 10.148 1.00 77.56 234 THR A C 1
ATOM 1700 O O . THR A 1 234 ? -5.963 -5.779 11.017 1.00 77.56 234 THR A O 1
ATOM 1703 N N . ARG A 1 235 ? -7.085 -7.398 9.933 1.00 85.88 235 ARG A N 1
ATOM 1704 C CA . ARG A 1 235 ? -8.329 -7.252 10.692 1.00 85.88 235 ARG A CA 1
ATOM 1705 C C . ARG A 1 235 ? -8.090 -7.467 12.189 1.00 85.88 235 ARG A C 1
ATOM 1707 O O . ARG A 1 235 ? -7.927 -8.595 12.649 1.00 85.88 235 ARG A O 1
ATOM 1714 N N . THR A 1 236 ? -8.156 -6.389 12.968 1.00 88.94 236 THR A N 1
ATOM 1715 C CA . THR A 1 236 ? -7.954 -6.405 14.422 1.00 88.94 236 THR A CA 1
ATOM 1716 C C . THR A 1 236 ? -9.219 -5.992 15.200 1.00 88.94 236 THR A C 1
ATOM 1718 O O . THR A 1 236 ? -9.733 -4.890 14.989 1.00 88.94 236 THR A O 1
ATOM 1721 N N . PRO A 1 237 ? -9.764 -6.850 16.088 1.00 94.31 237 PRO A N 1
ATOM 1722 C CA . PRO A 1 237 ? -10.954 -6.516 16.873 1.00 94.31 237 PRO A CA 1
ATOM 1723 C C . PRO A 1 237 ? -10.740 -5.301 17.783 1.00 94.31 237 PRO A C 1
ATOM 1725 O O . PRO A 1 237 ? -9.707 -5.197 18.445 1.00 94.31 237 PRO A O 1
ATOM 1728 N N . ILE A 1 238 ? -11.748 -4.433 17.873 1.00 97.56 238 ILE A N 1
ATOM 1729 C CA . ILE A 1 238 ? -11.797 -3.299 18.804 1.00 97.56 238 ILE A CA 1
ATOM 1730 C C . ILE A 1 238 ? -12.651 -3.723 20.010 1.00 97.56 238 ILE A C 1
ATOM 1732 O O . ILE A 1 238 ? -13.857 -3.939 19.845 1.00 97.56 238 ILE A O 1
ATOM 1736 N N . PRO A 1 239 ? -12.070 -3.888 21.213 1.00 97.06 239 PRO A N 1
ATOM 1737 C CA . PRO A 1 239 ? -12.825 -4.358 22.372 1.00 97.06 239 PRO A CA 1
ATOM 1738 C C . PRO A 1 239 ? -13.801 -3.298 22.913 1.00 97.06 239 PRO A C 1
ATOM 1740 O O . PRO A 1 239 ? -13.409 -2.157 23.138 1.00 97.06 239 PRO A O 1
ATOM 1743 N N . ASP A 1 240 ? -15.039 -3.719 23.195 1.00 97.31 240 ASP A N 1
ATOM 1744 C CA . ASP A 1 240 ? -16.138 -2.884 23.719 1.00 97.31 240 ASP A CA 1
ATOM 1745 C C . ASP A 1 240 ? -15.792 -2.233 25.068 1.00 97.31 240 ASP A C 1
ATOM 1747 O O . ASP A 1 240 ? -15.490 -2.935 26.044 1.00 97.31 240 ASP A O 1
ATOM 1751 N N . GLY A 1 241 ? -15.848 -0.900 25.132 1.00 94.12 241 GLY A N 1
ATOM 1752 C CA . GLY A 1 241 ? -15.643 -0.115 26.355 1.00 94.12 241 GLY A CA 1
ATOM 1753 C C . GLY A 1 241 ? -14.348 -0.406 27.129 1.00 94.12 241 GLY A C 1
ATOM 1754 O O . GLY A 1 241 ? -14.308 -0.227 28.354 1.00 94.12 241 GLY A O 1
ATOM 1755 N N . ALA A 1 242 ? -13.302 -0.904 26.463 1.00 94.62 242 ALA A N 1
ATOM 1756 C CA . ALA A 1 242 ? -12.046 -1.284 27.099 1.00 94.62 242 ALA A CA 1
ATOM 1757 C C . ALA A 1 242 ? -11.038 -0.120 27.071 1.00 94.62 242 ALA A C 1
ATOM 1759 O O . ALA A 1 242 ? -10.567 0.244 25.996 1.00 94.62 242 ALA A O 1
ATOM 1760 N N . PRO A 1 243 ? -10.587 0.409 28.228 1.00 91.50 243 PRO A N 1
ATOM 1761 C CA . PRO A 1 243 ? -9.689 1.570 28.256 1.00 91.50 243 PRO A CA 1
ATOM 1762 C C . PRO A 1 243 ? -8.326 1.357 27.588 1.00 91.50 243 PRO A C 1
ATOM 1764 O O . PRO A 1 243 ? -7.665 2.328 27.241 1.00 91.50 243 PRO A O 1
ATOM 1767 N N . ALA A 1 244 ? -7.886 0.102 27.460 1.00 92.88 244 ALA A N 1
ATOM 1768 C CA . ALA A 1 244 ? -6.645 -0.241 26.770 1.00 92.88 244 ALA A CA 1
ATOM 1769 C C . ALA A 1 244 ? -6.790 -0.212 25.238 1.00 92.88 244 ALA A C 1
ATOM 1771 O O . ALA A 1 244 ? -5.781 -0.101 24.553 1.00 92.88 244 ALA A O 1
ATOM 1772 N N . GLY A 1 245 ? -8.020 -0.313 24.720 1.00 96.06 245 GLY A N 1
ATOM 1773 C CA . GLY A 1 245 ? -8.307 -0.364 23.291 1.00 96.06 245 GLY A CA 1
ATOM 1774 C C . GLY A 1 245 ? -7.535 -1.455 22.553 1.00 96.06 245 GLY A C 1
ATOM 1775 O O . GLY A 1 245 ? -7.285 -2.543 23.079 1.00 96.06 245 GLY A O 1
ATOM 1776 N N . VAL A 1 246 ? -7.170 -1.130 21.321 1.00 96.69 246 VAL A N 1
ATOM 1777 C CA . VAL A 1 246 ? -6.273 -1.897 20.464 1.00 96.69 246 VAL A CA 1
ATOM 1778 C C . VAL A 1 246 ? -5.135 -0.997 19.990 1.00 96.69 246 VAL A C 1
ATOM 1780 O O . VAL A 1 246 ? -5.351 0.176 19.688 1.00 96.69 246 VAL A O 1
ATOM 1783 N N . THR A 1 247 ? -3.934 -1.563 19.905 1.00 96.44 247 THR A N 1
ATOM 1784 C CA . THR A 1 247 ? -2.771 -0.928 19.282 1.00 96.44 247 THR A CA 1
ATOM 1785 C C . THR A 1 247 ? -2.299 -1.814 18.145 1.00 96.44 247 THR A C 1
ATOM 1787 O O . THR A 1 247 ? -2.012 -2.992 18.362 1.00 96.44 247 THR A O 1
ATOM 1790 N N . VAL A 1 248 ? -2.214 -1.246 16.948 1.00 92.44 248 VAL A N 1
ATOM 1791 C CA . VAL A 1 248 ? -1.591 -1.885 15.788 1.00 92.44 248 VAL A CA 1
ATOM 1792 C C . VAL A 1 248 ? -0.363 -1.097 15.370 1.00 92.44 248 VAL A C 1
ATOM 1794 O O . VAL A 1 248 ? -0.202 0.070 15.727 1.00 92.44 248 VAL A O 1
ATOM 1797 N N . GLU A 1 249 ? 0.531 -1.757 14.654 1.00 91.69 249 GLU A N 1
ATOM 1798 C CA . GLU A 1 249 ? 1.847 -1.237 14.326 1.00 91.69 249 GLU A CA 1
ATOM 1799 C C . GLU A 1 249 ? 2.068 -1.223 12.818 1.00 91.69 249 GLU A C 1
ATOM 1801 O O . GLU A 1 249 ? 1.669 -2.157 12.128 1.00 91.69 249 GLU A O 1
ATOM 1806 N N . GLN A 1 250 ? 2.754 -0.183 12.342 1.00 91.31 250 GLN A N 1
ATOM 1807 C CA . GLN A 1 250 ? 3.263 -0.077 10.984 1.00 91.31 250 GLN A CA 1
ATOM 1808 C C . GLN A 1 250 ? 4.730 0.362 11.019 1.00 91.31 250 GLN A C 1
ATOM 1810 O O . GLN A 1 250 ? 5.072 1.372 11.633 1.00 91.31 250 GLN A O 1
ATOM 1815 N N . VAL A 1 251 ? 5.609 -0.375 10.340 1.00 93.00 251 VAL A N 1
ATOM 1816 C CA . VAL A 1 251 ? 7.002 0.049 10.145 1.00 93.00 251 VAL A CA 1
ATOM 1817 C C . VAL A 1 251 ? 7.063 0.991 8.945 1.00 93.00 251 VAL A C 1
ATOM 1819 O O . VAL A 1 251 ? 6.601 0.642 7.859 1.00 93.00 251 VAL A O 1
ATOM 1822 N N . VAL A 1 252 ? 7.623 2.180 9.155 1.00 94.94 252 VAL A N 1
ATOM 1823 C CA . VAL A 1 252 ? 7.881 3.195 8.128 1.00 94.94 252 VAL A CA 1
ATOM 1824 C C . VAL A 1 252 ? 9.383 3.267 7.898 1.00 94.94 252 VAL A C 1
ATOM 1826 O O . VAL A 1 252 ? 10.153 3.411 8.847 1.00 94.94 252 VAL A O 1
ATOM 1829 N N . TYR A 1 253 ? 9.815 3.176 6.648 1.00 95.62 253 TYR A N 1
ATOM 1830 C CA . TYR A 1 253 ? 11.223 3.261 6.274 1.00 95.62 253 TYR A CA 1
ATOM 1831 C C . TYR A 1 253 ? 11.367 3.760 4.833 1.00 95.62 253 TYR A C 1
ATOM 1833 O O . TYR A 1 253 ? 10.385 3.857 4.096 1.00 95.62 253 TYR A O 1
ATOM 1841 N N . GLY A 1 254 ? 12.593 4.086 4.425 1.00 94.44 254 GLY A N 1
ATOM 1842 C CA . GLY A 1 254 ? 12.875 4.492 3.046 1.00 94.44 254 GLY A CA 1
ATOM 1843 C C . GLY A 1 254 ? 12.508 5.936 2.697 1.00 94.44 254 GLY A C 1
ATOM 1844 O O . GLY A 1 254 ? 12.437 6.259 1.517 1.00 94.44 254 GLY A O 1
ATOM 1845 N N . LEU A 1 255 ? 12.293 6.794 3.697 1.00 95.75 255 LEU A N 1
ATOM 1846 C CA . LEU A 1 255 ? 11.975 8.214 3.530 1.00 95.75 255 LEU A CA 1
ATOM 1847 C C . LEU A 1 255 ? 13.170 9.124 3.882 1.00 95.75 255 LEU A C 1
ATOM 1849 O O . LEU A 1 255 ? 14.257 8.658 4.244 1.00 95.75 255 LEU A O 1
ATOM 1853 N N . GLY A 1 256 ? 12.954 10.443 3.795 1.00 95.81 256 GLY A N 1
ATOM 1854 C CA . GLY A 1 256 ? 13.827 11.484 4.352 1.00 95.81 256 GLY A CA 1
ATOM 1855 C C . GLY A 1 256 ? 14.015 11.360 5.873 1.00 95.81 256 GLY A C 1
ATOM 1856 O O . GLY A 1 256 ? 13.683 10.341 6.467 1.00 95.81 256 GLY A O 1
ATOM 1857 N N . SER A 1 257 ? 14.555 12.376 6.549 1.00 95.56 257 SER A N 1
ATOM 1858 C CA . SER A 1 257 ? 14.813 12.288 7.998 1.00 95.56 257 SER A CA 1
ATOM 1859 C C . SER A 1 257 ? 13.599 12.627 8.861 1.00 95.56 257 SER A C 1
ATOM 1861 O O . SER A 1 257 ? 13.412 11.985 9.895 1.00 95.56 257 SER A O 1
ATOM 1863 N N . VAL A 1 258 ? 12.788 13.601 8.437 1.00 96.12 258 VAL A N 1
ATOM 1864 C CA . VAL A 1 258 ? 11.689 14.163 9.240 1.00 96.12 258 VAL A CA 1
ATOM 1865 C C . VAL A 1 258 ? 10.376 14.213 8.455 1.00 96.12 258 VAL A C 1
ATOM 1867 O O . VAL A 1 258 ? 10.420 14.359 7.225 1.00 96.12 258 VAL A O 1
ATOM 1870 N N . PRO A 1 259 ? 9.206 14.085 9.110 1.00 95.00 259 PRO A N 1
ATOM 1871 C CA . PRO A 1 259 ? 7.928 14.195 8.430 1.00 95.00 259 PRO A CA 1
ATOM 1872 C C . PRO A 1 259 ? 7.646 15.655 8.068 1.00 95.00 259 PRO A C 1
ATOM 1874 O O . PRO A 1 259 ? 7.997 16.588 8.791 1.00 95.00 259 PRO A O 1
ATOM 1877 N N . LEU A 1 260 ? 6.992 15.850 6.932 1.00 92.94 260 LEU A N 1
ATOM 1878 C CA . LEU A 1 260 ? 6.490 17.141 6.481 1.00 92.94 260 LEU A CA 1
ATOM 1879 C C . LEU A 1 260 ? 4.966 17.107 6.391 1.00 92.94 260 LEU A C 1
ATOM 1881 O O . LEU A 1 260 ? 4.310 17.966 6.980 1.00 92.94 260 LEU A O 1
ATOM 1885 N N . ASP A 1 261 ? 4.432 16.080 5.725 1.00 93.06 261 ASP A N 1
ATOM 1886 C CA . ASP A 1 261 ? 3.007 15.792 5.678 1.00 93.06 261 ASP A CA 1
ATOM 1887 C C . ASP A 1 261 ? 2.705 14.384 6.169 1.00 93.06 261 ASP A C 1
ATOM 1889 O O . ASP A 1 261 ? 3.391 13.435 5.801 1.00 93.06 261 ASP A O 1
ATOM 1893 N N . ILE A 1 262 ? 1.674 14.250 7.003 1.00 96.06 262 ILE A N 1
ATOM 1894 C CA . ILE A 1 262 ? 1.220 12.962 7.529 1.00 96.06 262 ILE A CA 1
ATOM 1895 C C . ILE A 1 262 ? -0.291 12.891 7.378 1.00 96.06 262 ILE A C 1
ATOM 1897 O O . ILE A 1 262 ? -1.041 13.686 7.960 1.00 96.06 262 ILE A O 1
ATOM 1901 N N . PHE A 1 263 ? -0.731 11.901 6.620 1.00 94.94 263 PHE A N 1
ATOM 1902 C CA . PHE A 1 263 ? -2.129 11.614 6.389 1.00 94.94 263 PHE A CA 1
ATOM 1903 C C . PHE A 1 263 ? -2.466 10.203 6.826 1.00 94.94 263 PHE A C 1
ATOM 1905 O O . PHE A 1 263 ? -1.662 9.285 6.668 1.00 94.94 263 PHE A O 1
ATOM 1912 N N . VAL A 1 264 ? -3.670 10.049 7.367 1.00 97.12 264 VAL A N 1
ATOM 1913 C CA . VAL A 1 264 ? -4.157 8.775 7.878 1.00 97.12 264 VAL A CA 1
ATOM 1914 C C . VAL A 1 264 ? -5.529 8.480 7.302 1.00 97.12 264 VAL A C 1
ATOM 1916 O O . VAL A 1 264 ? -6.450 9.283 7.441 1.00 97.12 264 VAL A O 1
ATOM 1919 N N . GLU A 1 265 ? -5.668 7.321 6.678 1.00 94.56 265 GLU A N 1
ATOM 1920 C CA . GLU A 1 265 ? -6.951 6.784 6.225 1.00 94.56 265 GLU A CA 1
ATOM 1921 C C . GLU A 1 265 ? -7.289 5.542 7.049 1.00 94.56 265 GLU A C 1
ATOM 1923 O O . GLU A 1 265 ? -6.406 4.754 7.390 1.00 94.56 265 GLU A O 1
ATOM 1928 N N . LEU A 1 266 ? -8.561 5.398 7.418 1.00 95.06 266 LEU A N 1
ATOM 1929 C CA . LEU A 1 266 ? -9.036 4.357 8.324 1.00 95.06 266 LEU A CA 1
ATOM 1930 C C . LEU A 1 266 ? -10.132 3.537 7.642 1.00 95.06 266 LEU A C 1
ATOM 1932 O O . LEU A 1 266 ? -11.078 4.097 7.094 1.00 95.06 266 LEU A O 1
ATOM 1936 N N . ASP A 1 267 ? -10.041 2.214 7.750 1.00 92.19 267 ASP A N 1
ATOM 1937 C CA . ASP A 1 267 ? -11.143 1.293 7.471 1.00 92.19 267 ASP A CA 1
ATOM 1938 C C . ASP A 1 267 ? -11.582 0.665 8.801 1.00 92.19 267 ASP A C 1
ATOM 1940 O O . ASP A 1 267 ? -10.936 -0.243 9.338 1.00 92.19 267 ASP A O 1
ATOM 1944 N N . ILE A 1 268 ? -12.645 1.223 9.386 1.00 95.50 268 ILE A N 1
ATOM 1945 C CA . ILE A 1 268 ? -13.166 0.840 10.701 1.00 95.50 268 ILE A CA 1
ATOM 1946 C C . ILE A 1 268 ? -14.673 0.610 10.619 1.00 95.50 268 ILE A C 1
ATOM 1948 O O . ILE A 1 268 ? -15.439 1.518 10.296 1.00 95.50 268 ILE A O 1
ATOM 1952 N N . ASP A 1 269 ? -15.097 -0.572 11.059 1.00 95.12 269 ASP A N 1
ATOM 1953 C CA . ASP A 1 269 ? -16.496 -0.906 11.295 1.00 95.12 269 ASP A CA 1
ATOM 1954 C C . ASP A 1 269 ? -16.804 -0.821 12.796 1.00 95.12 269 ASP A C 1
ATOM 1956 O O . ASP A 1 269 ? -16.294 -1.605 13.601 1.00 95.12 269 ASP A O 1
ATOM 1960 N N . HIS A 1 270 ? -17.674 0.109 13.198 1.00 96.12 270 HIS A N 1
ATOM 1961 C CA . HIS A 1 270 ? -18.134 0.223 14.586 1.00 96.12 270 HIS A CA 1
ATOM 1962 C C . HIS A 1 270 ? -19.627 0.579 14.653 1.00 96.12 270 HIS A C 1
ATOM 1964 O O . HIS A 1 270 ? -20.060 1.503 13.961 1.00 96.12 270 HIS A O 1
ATOM 1970 N N . PRO A 1 271 ? -20.438 -0.085 15.503 1.00 95.62 271 PRO A N 1
ATOM 1971 C CA . PRO A 1 271 ? -21.874 0.203 15.609 1.00 95.62 271 PRO A CA 1
ATOM 1972 C C . PRO A 1 271 ? -22.178 1.596 16.182 1.00 95.62 271 PRO A C 1
ATOM 1974 O O . PRO A 1 271 ? -23.262 2.136 15.962 1.00 95.62 271 PRO A O 1
ATOM 1977 N N . ALA A 1 272 ? -21.230 2.185 16.912 1.00 95.75 272 ALA A N 1
ATOM 1978 C CA . ALA A 1 272 ? -21.341 3.521 17.486 1.00 95.75 272 ALA A CA 1
ATOM 1979 C C . ALA A 1 272 ? -20.015 4.291 17.333 1.00 95.75 272 ALA A C 1
ATOM 1981 O O . ALA A 1 272 ? -19.246 4.380 18.287 1.00 95.75 272 ALA A O 1
ATOM 1982 N N . PRO A 1 273 ? -19.702 4.844 16.147 1.00 95.19 273 PRO A N 1
ATOM 1983 C CA . PRO A 1 273 ? -18.388 5.446 15.905 1.00 95.19 273 PRO A CA 1
ATOM 1984 C C . PRO A 1 273 ? -18.109 6.691 16.762 1.00 95.19 273 PRO A C 1
ATOM 1986 O O . PRO A 1 273 ? -16.959 6.994 17.048 1.00 95.19 273 PRO A O 1
ATOM 1989 N N . ALA A 1 274 ? -19.149 7.367 17.265 1.00 95.62 274 ALA A N 1
ATOM 1990 C CA . ALA A 1 274 ? -19.020 8.476 18.219 1.00 95.62 274 ALA A CA 1
ATOM 1991 C C . ALA A 1 274 ? -18.413 8.068 19.582 1.00 95.62 274 ALA A C 1
ATOM 1993 O O . ALA A 1 274 ? -18.132 8.924 20.414 1.00 95.62 274 ALA A O 1
ATOM 1994 N N . GLN A 1 275 ? -18.238 6.770 19.842 1.00 96.00 275 GLN A N 1
ATOM 1995 C CA . GLN A 1 275 ? -17.578 6.268 21.050 1.00 96.00 275 GLN A CA 1
ATOM 1996 C C . GLN A 1 275 ? -16.076 6.048 20.847 1.00 96.00 275 GLN A C 1
ATOM 1998 O O . GLN A 1 275 ? -15.365 5.799 21.820 1.00 96.00 275 GLN A O 1
ATOM 2003 N N . LEU A 1 276 ? -15.577 6.158 19.616 1.00 97.81 276 LEU A N 1
ATOM 2004 C CA . LEU A 1 276 ? -14.178 5.908 19.318 1.00 97.81 276 LEU A CA 1
ATOM 2005 C C . LEU A 1 276 ? -13.303 7.119 19.639 1.00 97.81 276 LEU A C 1
ATOM 2007 O O . LEU A 1 276 ? -13.667 8.271 19.398 1.00 97.81 276 LEU A O 1
ATOM 2011 N N . ARG A 1 277 ? -12.096 6.826 20.114 1.00 98.44 277 ARG A N 1
ATOM 2012 C CA . ARG A 1 277 ? -10.949 7.724 20.058 1.00 98.44 277 ARG A CA 1
ATOM 2013 C C . ARG A 1 277 ? -9.845 7.042 19.265 1.00 98.44 277 ARG A C 1
ATOM 2015 O O . ARG A 1 277 ? -9.463 5.920 19.594 1.00 98.44 277 ARG A O 1
ATOM 2022 N N . VAL A 1 278 ? -9.334 7.735 18.254 1.00 98.56 278 VAL A N 1
ATOM 2023 C CA . VAL A 1 278 ? -8.245 7.263 17.398 1.00 98.56 278 VAL A CA 1
ATOM 2024 C C . VAL A 1 278 ? -7.040 8.171 17.584 1.00 98.56 278 VAL A C 1
ATOM 2026 O O . VAL A 1 278 ? -7.146 9.395 17.504 1.00 98.56 278 VAL A O 1
ATOM 2029 N N . THR A 1 279 ? -5.891 7.578 17.876 1.00 98.69 279 THR A N 1
ATOM 2030 C CA . THR A 1 279 ? -4.627 8.286 18.083 1.00 98.69 279 THR A CA 1
ATOM 2031 C C . THR A 1 279 ? -3.553 7.647 17.221 1.00 98.69 279 THR A C 1
ATOM 2033 O O . THR A 1 279 ? -3.384 6.431 17.257 1.00 98.69 279 THR A O 1
ATOM 2036 N N . VAL A 1 280 ? -2.816 8.461 16.471 1.00 98.31 280 VAL A N 1
ATOM 2037 C CA . VAL A 1 280 ? -1.577 8.024 15.824 1.00 98.31 280 VAL A CA 1
ATOM 2038 C C . VAL A 1 280 ? -0.399 8.383 16.716 1.00 98.31 280 VAL A C 1
ATOM 2040 O O . VAL A 1 280 ? -0.383 9.439 17.354 1.00 98.31 280 VAL A O 1
ATOM 2043 N N . VAL A 1 281 ? 0.575 7.486 16.776 1.00 98.12 281 VAL A N 1
ATOM 2044 C CA . VAL A 1 281 ? 1.822 7.668 17.510 1.00 98.12 281 VAL A CA 1
ATOM 2045 C C . VAL A 1 281 ? 2.970 7.580 16.511 1.00 98.12 281 VAL A C 1
ATOM 2047 O O . VAL A 1 281 ? 3.103 6.572 15.812 1.00 98.12 281 VAL A O 1
ATOM 2050 N N . GLY A 1 282 ? 3.759 8.650 16.433 1.00 96.62 282 GLY A N 1
ATOM 2051 C CA . GLY A 1 282 ? 4.941 8.755 15.586 1.00 96.62 282 GLY A CA 1
ATOM 2052 C C . GLY A 1 282 ? 6.091 7.875 16.067 1.00 96.62 282 GLY A C 1
ATOM 2053 O O . GLY A 1 282 ? 6.074 7.349 17.184 1.00 96.62 282 GLY A O 1
ATOM 2054 N N . ALA A 1 283 ? 7.123 7.750 15.232 1.00 95.38 283 ALA A N 1
ATOM 2055 C CA . ALA A 1 283 ? 8.264 6.874 15.497 1.00 95.38 283 ALA A CA 1
ATOM 2056 C C . ALA A 1 283 ? 9.067 7.243 16.761 1.00 95.38 283 ALA A C 1
ATOM 2058 O O . ALA A 1 283 ? 9.688 6.370 17.366 1.00 95.38 283 ALA A O 1
ATOM 2059 N N . ASN A 1 284 ? 9.019 8.499 17.218 1.00 93.06 284 ASN A N 1
ATOM 2060 C CA . ASN A 1 284 ? 9.623 8.932 18.483 1.00 93.06 284 ASN A CA 1
ATOM 2061 C C . ASN A 1 284 ? 8.608 9.075 19.625 1.00 93.06 284 ASN A C 1
ATOM 2063 O O . ASN A 1 284 ? 8.861 9.765 20.611 1.00 93.06 284 ASN A O 1
ATOM 2067 N N . THR A 1 285 ? 7.455 8.413 19.524 1.00 92.25 285 THR A N 1
ATOM 2068 C CA . THR A 1 285 ? 6.386 8.385 20.537 1.00 92.25 285 THR A CA 1
ATOM 2069 C C . THR A 1 285 ? 5.545 9.655 20.688 1.00 92.25 285 THR A C 1
ATOM 2071 O O . THR A 1 285 ? 4.618 9.655 21.504 1.00 92.25 285 THR A O 1
ATOM 2074 N N . ASP A 1 286 ? 5.799 10.702 19.898 1.00 96.31 286 ASP A N 1
ATOM 2075 C CA . ASP A 1 286 ? 4.885 11.840 19.781 1.00 96.31 286 ASP A CA 1
ATOM 2076 C C . ASP A 1 286 ? 3.507 11.377 19.299 1.00 96.31 286 ASP A C 1
ATOM 2078 O O . ASP A 1 286 ? 3.377 10.374 18.598 1.00 96.31 286 ASP A O 1
ATOM 2082 N N . ARG A 1 287 ? 2.446 12.068 19.721 1.00 97.62 287 ARG A N 1
ATOM 2083 C CA . ARG A 1 287 ? 1.067 11.587 19.559 1.00 97.62 287 ARG A CA 1
ATOM 2084 C C . ARG A 1 287 ? 0.183 12.651 18.952 1.00 97.62 287 ARG A C 1
ATOM 2086 O O . ARG A 1 287 ? 0.258 13.813 19.346 1.00 97.62 287 ARG A O 1
ATOM 2093 N N . ASP A 1 288 ? -0.747 12.215 18.116 1.00 97.62 288 ASP A N 1
ATOM 2094 C CA . ASP A 1 288 ? -1.848 13.051 17.664 1.00 97.62 288 ASP A CA 1
ATOM 2095 C C . ASP A 1 288 ? -3.192 12.335 17.763 1.00 97.62 288 ASP A C 1
ATOM 2097 O O . ASP A 1 288 ? -3.328 11.175 17.370 1.00 97.62 288 ASP A O 1
ATOM 2101 N N . VAL A 1 289 ? -4.197 13.036 18.287 1.00 98.12 289 VAL A N 1
ATOM 2102 C CA . VAL A 1 289 ? -5.572 12.532 18.339 1.00 98.12 289 VAL A CA 1
ATOM 2103 C C . VAL A 1 289 ? -6.230 12.885 17.015 1.00 98.12 289 VAL A C 1
ATOM 2105 O O . VAL A 1 289 ? -6.642 14.021 16.802 1.00 98.12 289 VAL A O 1
ATOM 2108 N N . LEU A 1 290 ? -6.319 11.896 16.131 1.00 97.75 290 LEU A N 1
ATOM 2109 C CA . LEU A 1 290 ? -6.897 12.056 14.797 1.00 97.75 290 LEU A CA 1
ATOM 2110 C C . LEU A 1 290 ? -8.420 12.191 14.830 1.00 97.75 290 LEU A C 1
ATOM 2112 O O . LEU A 1 290 ? -9.004 12.826 13.956 1.00 97.75 290 LEU A O 1
ATOM 2116 N N . PHE A 1 291 ? -9.050 11.541 15.809 1.00 98.44 291 PHE A N 1
ATOM 2117 C CA . PHE A 1 291 ? -10.494 11.535 15.988 1.00 98.44 291 PHE A CA 1
ATOM 2118 C C . PHE A 1 291 ? -10.853 11.318 17.457 1.00 98.44 291 PHE A C 1
ATOM 2120 O O . PHE A 1 291 ? -10.351 10.395 18.106 1.00 98.44 291 PHE A O 1
ATOM 2127 N N . ASP A 1 292 ? -11.772 12.126 17.967 1.00 97.81 292 ASP A N 1
ATOM 2128 C CA . ASP A 1 292 ? -12.422 11.946 19.257 1.00 97.81 292 ASP A CA 1
ATOM 2129 C C . ASP A 1 292 ? -13.933 12.125 19.098 1.00 97.81 292 ASP A C 1
ATOM 2131 O O . ASP A 1 292 ? -14.447 13.242 19.033 1.00 97.81 292 ASP A O 1
ATOM 2135 N N . GLY A 1 293 ? -14.670 11.013 19.092 1.00 96.19 293 GLY A N 1
ATOM 2136 C CA . GLY A 1 293 ? -16.114 11.012 18.858 1.00 96.19 293 GLY A CA 1
ATOM 2137 C C . GLY A 1 293 ? -16.946 11.779 19.896 1.00 96.19 293 GLY A C 1
ATOM 2138 O O . GLY A 1 293 ? -18.137 12.003 19.675 1.00 96.19 293 GLY A O 1
ATOM 2139 N N . SER A 1 294 ? -16.346 12.228 21.009 1.00 93.81 294 SER A N 1
ATOM 2140 C CA . SER A 1 294 ? -17.005 13.133 21.960 1.00 93.81 294 SER A CA 1
ATOM 2141 C C . SER A 1 294 ? -17.109 14.581 21.467 1.00 93.81 294 SER A C 1
ATOM 2143 O O . SER A 1 294 ? -17.924 15.346 21.994 1.00 93.81 294 SER A O 1
ATOM 2145 N N . VAL A 1 295 ? -16.302 14.960 20.473 1.00 95.19 295 VAL A N 1
ATOM 2146 C CA . VAL A 1 295 ? -16.235 16.320 19.916 1.00 95.19 295 VAL A CA 1
ATOM 2147 C C . VAL A 1 295 ? -16.323 16.358 18.391 1.00 95.19 295 VAL A C 1
ATOM 2149 O O . VAL A 1 295 ? -16.821 17.347 17.852 1.00 95.19 295 VAL A O 1
ATOM 2152 N N . ASP A 1 296 ? -15.896 15.295 17.715 1.00 95.25 296 ASP A N 1
ATOM 2153 C CA . ASP A 1 296 ? -15.810 15.215 16.262 1.00 95.25 296 ASP A CA 1
ATOM 2154 C C . ASP A 1 296 ? -17.039 14.557 15.621 1.00 95.25 296 ASP A C 1
ATOM 2156 O O . ASP A 1 296 ? -17.746 13.750 16.229 1.00 95.25 296 ASP A O 1
ATOM 2160 N N . ASP A 1 297 ? -17.285 14.890 14.351 1.00 95.56 297 ASP A N 1
ATOM 2161 C CA . ASP A 1 297 ? -18.316 14.239 13.541 1.00 95.56 297 ASP A CA 1
ATOM 2162 C C . ASP A 1 297 ? -17.840 12.835 13.116 1.00 95.56 297 ASP A C 1
ATOM 2164 O O . ASP A 1 297 ? -16.802 12.728 12.455 1.00 95.56 297 ASP A O 1
ATOM 2168 N N . PRO A 1 298 ? -18.589 11.755 13.419 1.00 94.25 298 PRO A N 1
ATOM 2169 C CA . PRO A 1 298 ? -18.294 10.397 12.955 1.00 94.25 298 PRO A CA 1
ATOM 2170 C C . PRO A 1 298 ? -17.998 10.256 11.457 1.00 94.25 298 PRO A C 1
ATOM 2172 O O . PRO A 1 298 ? -17.275 9.342 11.067 1.00 94.25 298 PRO A O 1
ATOM 2175 N N . ALA A 1 299 ? -18.526 11.146 10.611 1.00 93.06 299 ALA A N 1
ATOM 2176 C CA . ALA A 1 299 ? -18.250 11.147 9.176 1.00 93.06 299 ALA A CA 1
ATOM 2177 C C . ALA A 1 299 ? -16.770 11.412 8.823 1.00 93.06 299 ALA A C 1
ATOM 2179 O O . ALA A 1 299 ? -16.380 11.197 7.675 1.00 93.06 299 ALA A O 1
ATOM 2180 N N . LEU A 1 300 ? -15.946 11.878 9.770 1.00 93.31 300 LEU A N 1
ATOM 2181 C CA . LEU A 1 300 ? -14.502 12.051 9.575 1.00 93.31 300 LEU A CA 1
ATOM 2182 C C . LEU A 1 300 ? -13.755 10.720 9.453 1.00 93.31 300 LEU A C 1
ATOM 2184 O O . LEU A 1 300 ? -12.758 10.668 8.745 1.00 93.31 300 LEU A O 1
ATOM 2188 N N . LEU A 1 301 ? -14.236 9.641 10.080 1.00 93.00 301 LEU A N 1
ATOM 2189 C CA . LEU A 1 301 ? -13.553 8.339 10.047 1.00 93.00 301 LEU A CA 1
ATOM 2190 C C . LEU A 1 301 ? -13.489 7.718 8.642 1.00 93.00 301 LEU A C 1
ATOM 2192 O O . LEU A 1 301 ? -12.630 6.884 8.399 1.00 93.00 301 LEU A O 1
ATOM 2196 N N . GLY A 1 302 ? -14.369 8.133 7.724 1.00 89.06 302 GLY A N 1
ATOM 2197 C CA . GLY A 1 302 ? -14.328 7.738 6.310 1.00 89.06 302 GLY A CA 1
ATOM 2198 C C . GLY A 1 302 ? -13.587 8.728 5.404 1.00 89.06 302 GLY A C 1
ATOM 2199 O O . GLY A 1 302 ? -13.764 8.683 4.189 1.00 89.06 302 GLY A O 1
ATOM 2200 N N . GLN A 1 303 ? -12.842 9.677 5.975 1.00 93.44 303 GLN A N 1
ATOM 2201 C CA . GLN A 1 303 ? -12.076 10.691 5.248 1.00 93.44 303 GLN A CA 1
ATOM 2202 C C . GLN A 1 303 ? -10.579 10.535 5.519 1.00 93.44 303 GLN A C 1
ATOM 2204 O O . GLN A 1 303 ? -10.159 9.887 6.475 1.00 93.44 303 GLN A O 1
ATOM 2209 N N . ARG A 1 304 ? -9.769 11.198 4.692 1.00 93.25 304 ARG A N 1
ATOM 2210 C CA . ARG A 1 304 ? -8.330 11.336 4.907 1.00 93.25 304 ARG A CA 1
ATOM 2211 C C . ARG A 1 304 ? -8.062 12.327 6.037 1.00 93.25 304 ARG A C 1
ATOM 2213 O O . ARG A 1 304 ? -8.264 13.534 5.885 1.00 93.25 304 ARG A O 1
ATOM 2220 N N . LEU A 1 305 ? -7.618 11.807 7.174 1.00 96.31 305 LEU A N 1
ATOM 2221 C CA . LEU A 1 305 ? -7.269 12.568 8.368 1.00 96.31 305 LEU A CA 1
ATOM 2222 C C . LEU A 1 305 ? -5.853 13.129 8.235 1.00 96.31 305 LEU A C 1
ATOM 2224 O O . LEU A 1 305 ? -5.015 12.582 7.522 1.00 96.31 305 LEU A O 1
ATOM 2228 N N . VAL A 1 306 ? -5.582 14.233 8.925 1.00 95.12 306 VAL A N 1
ATOM 2229 C CA . VAL A 1 306 ? -4.278 14.906 8.894 1.00 95.12 306 VAL A CA 1
ATOM 2230 C C . VAL A 1 306 ? -3.682 14.874 10.289 1.00 95.12 306 VAL A C 1
ATOM 2232 O O . VAL A 1 306 ? -4.279 15.452 11.197 1.00 95.12 306 VAL A O 1
ATOM 2235 N N . ALA A 1 307 ? -2.505 14.265 10.448 1.00 95.38 307 ALA A N 1
ATOM 2236 C CA . ALA A 1 307 ? -1.805 14.270 11.727 1.00 95.38 307 ALA A CA 1
ATOM 2237 C C . ALA A 1 307 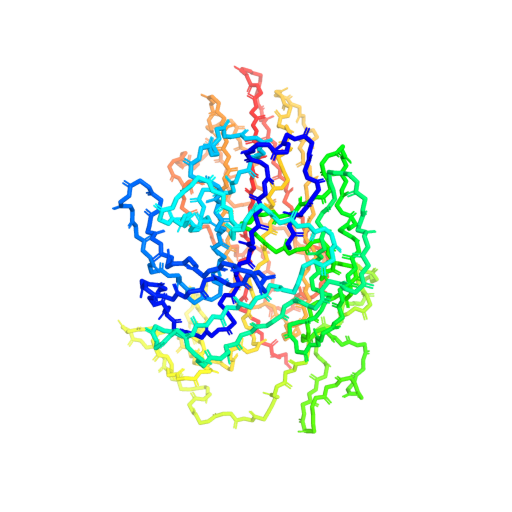? -0.988 15.565 11.874 1.00 95.38 307 ALA A C 1
ATOM 2239 O O . ALA A 1 307 ? -0.034 15.807 11.137 1.00 95.38 307 ALA A O 1
ATOM 2240 N N . ARG A 1 308 ? -1.381 16.426 12.812 1.00 92.75 308 ARG A N 1
ATOM 2241 C CA . ARG A 1 308 ? -0.757 17.731 13.103 1.00 92.75 308 ARG A CA 1
ATOM 2242 C C . ARG A 1 308 ? -0.024 17.755 14.441 1.00 92.75 308 ARG A C 1
ATOM 2244 O O . ARG A 1 308 ? 0.704 18.707 14.710 1.00 92.75 308 ARG A O 1
ATOM 2251 N N . GLY A 1 309 ? -0.252 16.750 15.283 1.00 92.62 309 GLY A N 1
ATOM 2252 C CA . GLY A 1 309 ? 0.379 16.612 16.598 1.00 92.62 309 GLY A CA 1
ATOM 2253 C C . GLY A 1 309 ? 1.795 16.032 16.565 1.00 92.62 309 GLY A C 1
ATOM 2254 O O . GLY A 1 309 ? 2.474 16.076 17.586 1.00 92.62 309 GLY A O 1
ATOM 2255 N N . ILE A 1 310 ? 2.254 15.529 15.413 1.00 94.75 310 ILE A N 1
ATOM 2256 C CA . ILE A 1 310 ? 3.618 15.016 15.237 1.00 94.75 310 ILE A CA 1
ATOM 2257 C C . ILE A 1 310 ? 4.540 16.158 14.772 1.00 94.75 310 ILE A C 1
ATOM 2259 O O . ILE A 1 310 ? 4.242 16.789 13.751 1.00 94.75 310 ILE A O 1
ATOM 2263 N N . PRO A 1 311 ? 5.635 16.464 15.492 1.00 92.00 311 PRO A N 1
ATOM 2264 C CA . PRO A 1 311 ? 6.550 17.537 15.113 1.00 92.00 311 PRO A CA 1
ATOM 2265 C C . PRO A 1 311 ? 7.263 17.283 13.774 1.00 92.00 311 PRO A C 1
ATOM 2267 O O . PRO A 1 311 ? 7.697 16.175 13.475 1.00 92.00 311 PRO A O 1
ATOM 2270 N N . GLY A 1 312 ? 7.436 18.339 12.972 1.00 90.56 312 GLY A N 1
ATOM 2271 C CA . GLY A 1 312 ? 8.151 18.279 11.684 1.00 90.56 312 GLY A CA 1
ATOM 2272 C C . GLY A 1 312 ? 9.683 18.260 11.793 1.00 90.56 312 GLY A C 1
ATOM 2273 O O . GLY A 1 312 ? 10.375 18.438 10.788 1.00 90.56 312 GLY A O 1
ATOM 2274 N N . ASP A 1 313 ? 10.202 18.137 13.014 1.00 90.00 313 ASP A N 1
ATOM 2275 C CA . ASP A 1 313 ? 11.598 17.878 13.377 1.00 90.00 313 ASP A CA 1
ATOM 2276 C C . ASP A 1 313 ? 11.770 16.500 14.049 1.00 90.00 313 ASP A C 1
ATOM 2278 O O . ASP A 1 313 ? 12.848 16.190 14.558 1.00 90.00 313 ASP A O 1
ATOM 2282 N N . ASP A 1 314 ? 10.721 15.671 14.038 1.00 92.12 314 ASP A N 1
ATOM 2283 C CA . ASP A 1 314 ? 10.753 14.325 14.599 1.00 92.12 314 ASP A CA 1
ATOM 2284 C C . ASP A 1 314 ? 11.280 13.281 13.602 1.00 92.12 314 ASP A C 1
ATOM 2286 O O . ASP A 1 314 ? 11.291 13.504 12.393 1.00 92.12 314 ASP A O 1
ATOM 2290 N N . ILE A 1 315 ? 11.721 12.115 14.081 1.00 95.12 315 ILE A N 1
ATOM 2291 C CA . ILE A 1 315 ? 12.162 11.035 13.186 1.00 95.12 315 ILE A CA 1
ATOM 2292 C C . ILE A 1 315 ? 10.968 10.438 12.428 1.00 95.12 315 ILE A C 1
ATOM 2294 O O . ILE A 1 315 ? 9.959 10.071 13.023 1.00 95.12 315 ILE A O 1
ATOM 2298 N N . VAL A 1 316 ? 11.083 10.302 11.104 1.00 97.12 316 VAL A N 1
ATOM 2299 C CA . VAL A 1 316 ? 10.002 9.715 10.288 1.00 97.12 316 VAL A CA 1
ATOM 2300 C C . VAL A 1 316 ? 10.115 8.195 10.134 1.00 97.12 316 VAL A C 1
ATOM 2302 O O . VAL A 1 316 ? 9.103 7.495 10.142 1.00 97.12 316 VAL A O 1
ATOM 2305 N N . ASN A 1 317 ? 11.341 7.674 10.013 1.00 97.69 317 ASN A N 1
ATOM 2306 C CA . ASN A 1 317 ? 11.592 6.248 9.794 1.00 97.69 317 ASN A CA 1
ATOM 2307 C C . ASN A 1 317 ? 11.666 5.508 11.133 1.00 97.69 317 ASN A C 1
ATOM 2309 O O . ASN A 1 317 ? 12.530 5.800 11.964 1.00 97.69 317 ASN A O 1
ATOM 2313 N N . GLY A 1 318 ? 10.790 4.529 11.316 1.00 95.69 318 GLY A N 1
ATOM 2314 C CA . GLY A 1 318 ? 10.662 3.739 12.530 1.00 95.69 318 GLY A CA 1
ATOM 2315 C C . GLY A 1 318 ? 9.265 3.173 12.699 1.00 95.69 318 GLY A C 1
ATOM 2316 O O . GLY A 1 318 ? 8.462 3.113 11.766 1.00 95.69 318 GLY A O 1
ATOM 2317 N N . ARG A 1 319 ? 8.994 2.722 13.914 1.00 95.62 319 ARG A N 1
ATOM 2318 C CA . ARG A 1 319 ? 7.737 2.093 14.300 1.00 95.62 319 ARG A CA 1
ATOM 2319 C C . ARG A 1 319 ? 6.655 3.127 14.593 1.00 95.62 319 ARG A C 1
ATOM 2321 O O . ARG A 1 319 ? 6.733 3.848 15.580 1.00 95.62 319 ARG A O 1
ATOM 2328 N N . TRP A 1 320 ? 5.621 3.146 13.765 1.00 97.69 320 TRP A N 1
ATOM 2329 C CA . TRP A 1 320 ? 4.409 3.922 13.991 1.00 97.69 320 TRP A CA 1
ATOM 2330 C C . TRP A 1 320 ? 3.328 3.046 14.610 1.00 97.69 320 TRP A C 1
ATOM 2332 O O . TRP A 1 320 ? 3.251 1.845 14.338 1.00 97.69 320 TRP A O 1
ATOM 2342 N N . HIS A 1 321 ? 2.461 3.655 15.414 1.00 95.81 321 HIS A N 1
ATOM 2343 C CA . HIS A 1 321 ? 1.323 2.957 16.002 1.00 95.81 321 HIS A CA 1
ATOM 2344 C C . HIS A 1 321 ? 0.011 3.678 15.728 1.00 95.81 321 HIS A C 1
ATOM 2346 O O . HIS A 1 321 ? -0.054 4.908 15.763 1.00 95.81 321 HIS A O 1
ATOM 2352 N N . LEU A 1 322 ? -1.048 2.894 15.545 1.00 98.25 322 LEU A N 1
ATOM 2353 C CA . LEU A 1 322 ? -2.421 3.368 15.624 1.00 98.25 322 LEU A CA 1
ATOM 2354 C C . LEU A 1 322 ? -3.070 2.781 16.874 1.00 98.25 322 LEU A C 1
ATOM 2356 O O . LEU A 1 322 ? -3.101 1.565 17.067 1.00 98.25 322 LEU A O 1
ATOM 2360 N N . GLU A 1 323 ? -3.601 3.655 17.715 1.00 98.44 323 GLU A N 1
ATOM 2361 C CA . GLU A 1 323 ? -4.366 3.301 18.900 1.00 98.44 323 GLU A CA 1
ATOM 2362 C C . GLU A 1 323 ? -5.838 3.616 18.661 1.00 98.44 323 GLU A C 1
ATOM 2364 O O . GLU A 1 323 ? -6.197 4.758 18.365 1.00 98.44 323 GLU A O 1
ATOM 2369 N N . VAL A 1 324 ? -6.697 2.612 18.823 1.00 98.31 324 VAL A N 1
ATOM 2370 C CA . VAL A 1 324 ? -8.150 2.764 18.715 1.00 98.31 324 VAL A CA 1
ATOM 2371 C C . VAL A 1 324 ? -8.786 2.321 20.023 1.00 98.31 324 VAL A C 1
ATOM 2373 O O . VAL A 1 324 ? -8.652 1.171 20.442 1.00 98.31 324 VAL A O 1
ATOM 2376 N N . VAL A 1 325 ? -9.479 3.242 20.685 1.00 98.44 325 VAL A N 1
ATOM 2377 C CA . VAL A 1 325 ? -10.150 2.997 21.964 1.00 98.44 325 VAL A CA 1
ATOM 2378 C C . VAL A 1 325 ? -11.643 3.217 21.791 1.00 98.44 325 VAL A C 1
ATOM 2380 O O . VAL A 1 325 ? -12.065 4.319 21.447 1.00 98.44 325 VAL A O 1
ATOM 2383 N N . ASP A 1 326 ? -12.440 2.194 22.090 1.00 97.75 326 ASP A N 1
ATOM 2384 C CA . ASP A 1 326 ? -13.862 2.373 22.361 1.00 97.75 326 ASP A CA 1
ATOM 2385 C C . ASP A 1 326 ? -14.045 2.856 23.808 1.00 97.75 326 ASP A C 1
ATOM 2387 O O . ASP A 1 326 ? -13.688 2.185 24.782 1.00 97.75 326 ASP A O 1
ATOM 2391 N N . THR A 1 327 ? -14.539 4.082 23.949 1.00 96.38 327 THR A N 1
ATOM 2392 C CA . THR A 1 327 ? -14.581 4.811 25.221 1.00 96.38 327 THR A CA 1
ATOM 2393 C C . THR A 1 327 ? -15.821 4.511 26.061 1.00 96.38 327 THR A C 1
ATOM 2395 O O . THR A 1 327 ? -15.893 4.949 27.214 1.00 96.38 327 THR A O 1
ATOM 2398 N N . ALA A 1 328 ? -16.795 3.770 25.528 1.00 93.88 328 ALA A N 1
ATOM 2399 C CA . ALA A 1 328 ? -18.034 3.448 26.223 1.00 93.88 328 ALA A CA 1
ATOM 2400 C C . ALA A 1 328 ? -18.463 2.005 25.953 1.00 93.88 328 ALA A C 1
ATOM 2402 O O . ALA A 1 328 ? -18.126 1.429 24.938 1.00 93.88 328 ALA A O 1
ATOM 2403 N N . ALA A 1 329 ? -19.236 1.417 26.866 1.00 90.12 329 ALA A N 1
ATOM 2404 C CA . ALA A 1 329 ? -19.869 0.135 26.583 1.00 90.12 329 ALA A CA 1
ATOM 2405 C C . ALA A 1 329 ? -21.060 0.341 25.633 1.00 90.12 329 ALA A C 1
ATOM 2407 O O . ALA A 1 329 ? -21.825 1.302 25.790 1.00 90.12 329 ALA A O 1
ATOM 2408 N N . GLY A 1 330 ? -21.276 -0.580 24.702 1.00 82.88 330 GLY A N 1
ATOM 2409 C CA . GLY A 1 330 ? -22.384 -0.478 23.752 1.00 82.88 330 GLY A CA 1
ATOM 2410 C C . GLY A 1 330 ? -22.238 -1.312 22.486 1.00 82.88 330 GLY A C 1
ATOM 2411 O O . GLY A 1 330 ? -23.237 -1.491 21.786 1.00 82.88 330 GLY A O 1
ATOM 2412 N N . GLY A 1 331 ? -21.053 -1.860 22.221 1.00 87.31 331 GLY A N 1
ATOM 2413 C CA . GLY A 1 331 ? -20.805 -2.798 21.136 1.00 87.31 331 GLY A CA 1
ATOM 2414 C C . GLY A 1 331 ? -19.370 -2.719 20.634 1.00 87.31 331 GLY A C 1
ATOM 2415 O O . GLY A 1 331 ? -18.904 -1.647 20.289 1.00 87.31 331 GLY A O 1
ATOM 2416 N N . ALA A 1 332 ? -18.716 -3.876 20.522 1.00 94.38 332 ALA A N 1
ATOM 2417 C CA . ALA A 1 332 ? -17.390 -3.990 19.923 1.00 94.38 332 ALA A CA 1
ATOM 2418 C C . ALA A 1 332 ? -17.409 -3.641 18.425 1.00 94.38 332 ALA A C 1
ATOM 2420 O O . ALA A 1 332 ? -18.444 -3.763 17.758 1.00 94.38 332 ALA A O 1
ATOM 2421 N N . GLY A 1 333 ? -16.239 -3.307 17.885 1.00 96.12 333 GLY A N 1
ATOM 2422 C CA . GLY A 1 333 ? -16.046 -3.112 16.450 1.00 96.12 333 GLY A CA 1
ATOM 2423 C C . GLY A 1 333 ? -14.808 -3.809 15.910 1.00 96.12 333 GLY A C 1
ATOM 2424 O O . GLY A 1 333 ? -14.246 -4.716 16.528 1.00 96.12 333 GLY A O 1
ATOM 2425 N N . GLN A 1 334 ? -14.397 -3.381 14.728 1.00 96.44 334 GLN A N 1
ATOM 2426 C CA . GLN A 1 334 ? -13.358 -4.012 13.938 1.00 96.44 334 GLN A CA 1
ATOM 2427 C C . GLN A 1 334 ? -12.549 -2.930 13.223 1.00 96.44 334 GLN A C 1
ATOM 2429 O O . GLN A 1 334 ? -13.104 -2.135 12.471 1.00 96.44 334 GLN A O 1
ATOM 2434 N N . LEU A 1 335 ? -11.235 -2.918 13.435 1.00 94.56 335 LEU A N 1
ATOM 2435 C CA . LEU A 1 335 ? -10.306 -2.245 12.534 1.00 94.56 335 LEU A CA 1
ATOM 2436 C C . LEU A 1 335 ? -10.035 -3.223 11.390 1.00 94.56 335 LEU A C 1
ATOM 2438 O O . LEU A 1 335 ? -9.540 -4.324 11.638 1.00 94.56 335 LEU A O 1
ATOM 2442 N N . ASN A 1 336 ? -10.426 -2.875 10.171 1.00 87.00 336 ASN A N 1
ATOM 2443 C CA . ASN A 1 336 ? -10.149 -3.672 8.977 1.00 87.00 336 ASN A CA 1
ATOM 2444 C C . ASN A 1 336 ? -8.780 -3.319 8.391 1.00 87.00 336 ASN A C 1
ATOM 2446 O O . ASN A 1 336 ? -8.095 -4.206 7.897 1.00 87.00 336 ASN A O 1
ATOM 2450 N N . GLY A 1 337 ? -8.374 -2.055 8.512 1.00 88.25 337 GLY A N 1
ATOM 2451 C CA . GLY A 1 337 ? -7.062 -1.589 8.095 1.00 88.25 337 GLY A CA 1
ATOM 2452 C C . GLY A 1 337 ? -6.867 -0.092 8.304 1.00 88.25 337 GLY A C 1
ATOM 2453 O O . GLY A 1 337 ? -7.785 0.626 8.705 1.00 88.25 337 GLY A O 1
ATOM 2454 N N . TRP A 1 338 ? -5.649 0.374 8.052 1.00 93.44 338 TRP A N 1
ATOM 2455 C CA . TRP A 1 338 ? -5.312 1.793 8.012 1.00 93.44 338 TRP A CA 1
ATOM 2456 C C . TRP A 1 338 ? -4.114 2.041 7.099 1.00 93.44 338 TRP A C 1
ATOM 2458 O O . TRP A 1 338 ? -3.288 1.152 6.876 1.00 93.44 338 TRP A O 1
ATOM 2468 N N . THR A 1 339 ? -4.013 3.268 6.602 1.00 90.50 339 THR A N 1
ATOM 2469 C CA . THR A 1 339 ? -2.932 3.696 5.715 1.00 90.50 339 THR A CA 1
ATOM 2470 C C . THR A 1 339 ? -2.280 4.960 6.257 1.00 90.50 339 THR A C 1
ATOM 2472 O O . THR A 1 339 ? -2.967 5.931 6.574 1.00 90.50 339 THR A O 1
ATOM 2475 N N . LEU A 1 340 ? -0.949 4.942 6.340 1.00 94.19 340 LEU A N 1
ATOM 2476 C CA . LEU A 1 340 ? -0.094 6.111 6.521 1.00 94.19 340 LEU A CA 1
ATOM 2477 C C . LEU A 1 340 ? 0.389 6.583 5.153 1.00 94.19 340 LEU A C 1
ATOM 2479 O O . LEU A 1 340 ? 1.147 5.879 4.492 1.00 94.19 340 LEU A O 1
ATOM 2483 N N . ASP A 1 341 ? -0.003 7.783 4.751 1.00 93.62 341 ASP A N 1
ATOM 2484 C CA . ASP A 1 341 ? 0.559 8.479 3.594 1.00 93.62 341 ASP A CA 1
ATOM 2485 C C . ASP A 1 341 ? 1.422 9.632 4.126 1.00 93.62 341 ASP A C 1
ATOM 2487 O O . ASP A 1 341 ? 0.916 10.571 4.751 1.00 93.62 341 ASP A O 1
ATOM 2491 N N . ILE A 1 342 ? 2.739 9.502 3.961 1.00 95.50 342 ILE A N 1
ATOM 2492 C CA . ILE A 1 342 ? 3.731 10.392 4.560 1.00 95.50 342 ILE A CA 1
ATOM 2493 C C . ILE A 1 342 ? 4.592 11.014 3.470 1.00 95.50 342 ILE A C 1
ATOM 2495 O O . ILE A 1 342 ? 5.244 10.314 2.695 1.00 95.50 342 ILE A O 1
ATOM 2499 N N . ILE A 1 343 ? 4.675 12.341 3.484 1.00 94.19 343 ILE A N 1
ATOM 2500 C CA . ILE A 1 343 ? 5.698 13.093 2.763 1.00 94.19 343 ILE A CA 1
ATOM 2501 C C . ILE A 1 343 ? 6.723 13.564 3.788 1.00 94.19 343 ILE A C 1
ATOM 2503 O O . ILE A 1 343 ? 6.387 14.153 4.813 1.00 94.19 343 ILE A O 1
ATOM 2507 N N . SER A 1 344 ? 7.988 13.287 3.519 1.00 95.75 344 SER A N 1
ATOM 2508 C CA . SER A 1 344 ? 9.127 13.602 4.377 1.00 95.75 344 SER A CA 1
ATOM 2509 C C . SER A 1 344 ? 10.014 14.674 3.755 1.00 95.75 344 SER A C 1
ATOM 2511 O O . SER A 1 344 ? 9.832 15.082 2.612 1.00 95.75 344 SER A O 1
ATOM 2513 N N . ARG A 1 345 ? 11.029 15.111 4.493 1.00 94.44 345 ARG A N 1
ATOM 2514 C CA . ARG A 1 345 ? 12.130 15.915 3.959 1.00 94.44 345 ARG A CA 1
ATOM 2515 C C . ARG A 1 345 ? 13.422 15.609 4.703 1.00 94.44 345 ARG A C 1
ATOM 2517 O O . ARG A 1 345 ? 13.419 14.945 5.740 1.00 94.44 345 ARG A O 1
ATOM 2524 N N . TRP A 1 346 ? 14.529 16.102 4.167 1.00 93.44 346 TRP A N 1
ATOM 2525 C CA . TRP A 1 346 ? 15.762 16.213 4.937 1.00 93.44 346 TRP A CA 1
ATOM 2526 C C . TRP A 1 346 ? 15.664 17.407 5.895 1.00 93.44 346 TRP A C 1
ATOM 2528 O O . TRP A 1 346 ? 15.058 18.431 5.554 1.00 93.44 346 TRP A O 1
ATOM 2538 N N . ASP A 1 347 ? 16.216 17.242 7.094 1.00 85.69 347 ASP A N 1
ATOM 2539 C CA . ASP A 1 347 ? 16.405 18.325 8.065 1.00 85.69 347 ASP A CA 1
ATOM 2540 C C . ASP A 1 347 ? 17.564 19.247 7.651 1.00 85.69 347 ASP A C 1
ATOM 2542 O O . ASP A 1 347 ? 18.633 18.720 7.253 1.00 85.69 347 ASP A O 1
#

Mean predicted aligned error: 13.5 Å

Secondary structure (DSSP, 8-state):
-BSS-SSTTT--EEEEE--SSS-EE-TT-EEE-SS-EEE-EEGGG---EE-TT-EEEEE-TT--SSS---TTSEEEE-SSSSSTTS--TT--EEEE-TTSSSEEEEE---S---TTB-EEESSTTS--EEE---SSSSB--TTS--HHHHHH--TTEESSGGGSPTT-EEE---SSSS-S-EEEE--SPPTTTT-B--SS----TTEEEE-TT-SSS--EEEEGGGEEEEEE---EEE-TT-TT-EEEEEEE-SS-SEEEEEEEEEEEE-S-GGGEEEEEE-TTS-EEEEEETTTS-GGGGGS-EE--SS-TTS--SEEEEEEEEE-SSS--EEEEEEEEEEEEE--

Foldseek 3Di:
DDQAEPPLQWGDKDKDFAQDQAKDQQAQWWKAQPAFIWGKAFQVNDGSIAGHRWMEIETFNPHDCSDDADPRYGYIYTPHRARGVRHHLQTKIFTGDNVSPHTPDIQRSPDRLDYLWDWDALAPVDSDTHTQPQDDPRRFDHGDDGNSVVVVPYLQWDLFQVSEDPQWGFWFQDPVPQDSIAGTDNPPDDPQFFPFDPDPQDSDDQWGWFLVLPPPPGIGIDGNLLKDKWKDQDKDKFDFQDQQTDKDKTFDGRHAFFFGWKKKAFDKFDPCLLQKWKKKAAQVRFIFTQDHSVPDDSVCNRDITTGPRGDRNDGHGHMMMMGMHRNHGDDMIIGRMMMIITRHHYD

pLDDT: mean 90.32, std 8.89, range [44.34, 98.69]

Radius of gyration: 22.43 Å; Cα contacts (8 Å, |Δi|>4): 913; chains: 1; bounding box: 49×58×60 Å

Sequence (347 aa):
VMANPLDERRGEFVELWNLGEAPVDLAGFVLYDGDAADPLEGWQGGSTLLPAGGFAVVLDRDYDEAYPLPAGALRLTVDDASLGTGLAVHDTVELLLPDGVTVLDRYAAPFDPGNGTSAERAAPDRDDFVAAPCPGDLKASPGGPNCAAAETGDPLDCRARADCADGWQCIGIPQDGSTEFGRCADTRNRPGENADCPADLDCGDGLVCAGLSSTPGGLFCLADYHHGVFTFDTRTPIPDGAPAGVTVEQVVYGLGSVPLDIFVELDIDHPAPAQLRVTVVGANTDRDVLFDGSVDDPALLGQRLVARGIPGDDIVNGRWHLEVVDTAAGGAGQLNGWTLDIISRWD

Solvent-accessible surface area (backbone atoms only — not comparable to full-atom values): 18281 Å² total; per-residue (Å²): 67,27,38,38,31,85,46,81,76,31,39,43,35,43,66,47,74,36,88,45,93,56,65,45,72,44,64,44,22,22,41,28,35,83,85,32,77,31,45,34,40,24,39,96,78,46,67,42,71,40,44,44,69,29,30,30,30,38,31,20,58,65,48,73,72,76,61,84,65,50,91,83,28,42,47,28,19,44,84,56,60,45,57,41,85,52,57,48,50,67,37,38,38,32,39,21,39,68,81,69,72,50,74,73,48,77,44,73,37,92,58,72,51,48,75,24,20,18,43,30,60,33,35,94,92,47,99,44,69,40,54,30,68,35,75,74,81,56,9,59,44,65,30,54,82,49,44,30,23,73,74,67,39,58,86,47,43,17,78,40,44,87,69,30,61,95,84,30,37,45,32,22,57,25,85,80,68,75,43,79,42,15,21,44,35,76,80,65,89,57,93,55,58,72,37,77,38,78,96,71,63,66,46,52,93,68,32,37,56,37,37,81,70,50,84,90,76,62,38,27,15,37,54,38,62,24,51,50,77,48,76,45,69,71,72,42,72,31,46,50,38,30,91,81,34,33,76,49,76,47,80,38,55,29,32,34,50,13,35,56,22,41,31,38,37,52,41,68,53,51,88,58,52,46,38,32,34,34,32,44,28,42,42,76,66,40,52,23,77,70,40,42,25,88,82,45,67,57,76,52,56,80,38,80,36,68,56,75,51,52,61,65,85,34,56,43,32,16,52,29,36,44,36,40,28,30,74,46,76,87,58,53,33,34,36,45,28,39,34,44,42,36,34,33,34,78,127